Protein AF-A0A9D5A6Q1-F1 (afdb_monomer)

Nearest PDB structures (foldseek):
  2gca-assembly1_A  TM=8.807E-01  e=7.208E-14  Lacticaseibacillus casei
  1jbv-assembly1_A  TM=8.967E-01  e=3.444E-13  Lacticaseibacillus casei
  2gcb-assembly1_A  TM=8.717E-01  e=2.296E-13  Lacticaseibacillus casei
  1o5z-assembly1_A  TM=9.121E-01  e=9.220E-13  Thermotoga maritima
  1jbw-assembly1_A  TM=8.806E-01  e=1.744E-12  Lacticaseibacillus casei

Secondary structure (DSSP, 8-state):
---EEEEEEETTEEEEEEE---S------------PPP-----------SS------PPPTTTTTSTT--------------TTSHHHHHHHHHHT---PPTTPPPSSS-HHHHHHHHHHHTTHHHHGGGSEEEEEE-SBSHHHHHHHHHHHHHHTT--EEEE-S--SS-GGGGEEETTEEPPHHHHHHHHHHHHHHHHHT--SSS-PPPHHHHHHHHHHHHHHHTT-SEEEEE-SSSSTT-GGGG-S--SEEEE-B--S--HHHH-SSHHHHHHHHHTT---

pLDDT: mean 74.73, std 30.14, range [21.2, 98.88]

Organism: Pisum sativum (NCBI:txid3888)

Mean predicted aligned error: 13.93 Å

Structure (mmCIF, N/CA/C/O backbone):
data_AF-A0A9D5A6Q1-F1
#
_entry.id   AF-A0A9D5A6Q1-F1
#
loop_
_atom_site.group_PDB
_atom_site.id
_atom_site.type_symbol
_atom_site.label_atom_id
_atom_site.label_alt_id
_atom_site.label_comp_id
_atom_site.label_asym_id
_atom_site.label_entity_id
_atom_site.label_seq_id
_atom_site.pdbx_PDB_ins_code
_atom_site.Cartn_x
_atom_site.Cartn_y
_atom_site.Cartn_z
_atom_site.occupancy
_atom_site.B_iso_or_equiv
_atom_site.auth_seq_id
_atom_site.auth_comp_id
_atom_site.auth_asym_id
_atom_site.auth_atom_id
_atom_site.pdbx_PDB_model_num
ATOM 1 N N . MET A 1 1 ? -13.757 -11.405 25.746 1.00 27.66 1 MET A N 1
ATOM 2 C CA . MET A 1 1 ? -13.106 -10.287 25.033 1.00 27.66 1 MET A CA 1
ATOM 3 C C . MET A 1 1 ? -14.204 -9.538 24.286 1.00 27.66 1 MET A C 1
ATOM 5 O O . MET A 1 1 ? -14.866 -10.163 23.473 1.00 27.66 1 MET A O 1
ATOM 9 N N . ARG A 1 2 ? -14.524 -8.287 24.646 1.00 21.20 2 ARG A N 1
ATOM 10 C CA . ARG A 1 2 ? -15.516 -7.472 23.917 1.00 21.20 2 ARG A CA 1
ATOM 11 C C . ARG A 1 2 ? -14.755 -6.406 23.137 1.00 21.20 2 ARG A C 1
ATOM 13 O O . ARG A 1 2 ? -14.088 -5.583 23.752 1.00 21.20 2 ARG A O 1
ATOM 20 N N . MET A 1 3 ? -14.840 -6.460 21.812 1.00 26.06 3 MET A N 1
ATOM 21 C CA . MET A 1 3 ? -14.471 -5.350 20.937 1.00 26.06 3 MET A CA 1
ATOM 22 C C . MET A 1 3 ? -15.541 -4.268 21.108 1.00 26.06 3 MET A C 1
ATOM 24 O O . MET A 1 3 ? -16.728 -4.564 20.981 1.00 26.06 3 MET A O 1
ATOM 28 N N . ILE A 1 4 ? -15.142 -3.043 21.439 1.00 26.62 4 ILE A N 1
ATOM 29 C CA . ILE A 1 4 ? -16.027 -1.875 21.391 1.00 26.62 4 ILE A CA 1
ATOM 30 C C . ILE A 1 4 ? -15.498 -1.011 20.251 1.00 26.62 4 ILE A C 1
ATOM 32 O O . ILE A 1 4 ? -14.402 -0.458 20.357 1.00 26.62 4 ILE A O 1
ATOM 36 N N . ALA A 1 5 ? -16.248 -0.957 19.152 1.00 30.47 5 ALA A N 1
ATOM 37 C CA . ALA A 1 5 ? -16.027 0.008 18.087 1.00 30.47 5 ALA A CA 1
ATOM 38 C C . ALA A 1 5 ? -16.721 1.313 18.491 1.00 30.47 5 ALA A C 1
ATOM 40 O O . ALA A 1 5 ? -17.936 1.330 18.692 1.00 30.47 5 ALA A O 1
ATOM 41 N N . ASN A 1 6 ? -15.951 2.388 18.654 1.00 29.58 6 ASN A N 1
ATOM 42 C CA . ASN A 1 6 ? -16.513 3.725 18.815 1.00 29.58 6 ASN A CA 1
ATOM 43 C C . ASN A 1 6 ? -16.622 4.364 17.432 1.00 29.58 6 ASN A C 1
ATOM 45 O O . ASN A 1 6 ? -15.606 4.513 16.750 1.00 29.58 6 ASN A O 1
ATOM 49 N N . PHE A 1 7 ? -17.843 4.731 17.046 1.00 32.41 7 PHE A N 1
ATOM 50 C CA . PHE A 1 7 ? -18.140 5.422 15.797 1.00 32.41 7 PHE A CA 1
ATOM 51 C C . PHE A 1 7 ? -18.319 6.914 16.079 1.00 32.41 7 PHE A C 1
ATOM 53 O O . PHE A 1 7 ? -19.163 7.295 16.888 1.00 32.41 7 PHE A O 1
ATOM 60 N N . SER A 1 8 ? -17.538 7.755 15.403 1.00 29.30 8 SER A N 1
ATOM 61 C CA . SER A 1 8 ? -17.822 9.188 15.277 1.00 29.30 8 SER A CA 1
ATOM 62 C C . SER A 1 8 ? -18.089 9.473 13.806 1.00 29.30 8 SER A C 1
ATOM 64 O O . SER A 1 8 ? -17.217 9.230 12.971 1.00 29.30 8 SER A O 1
ATOM 66 N N . MET A 1 9 ? -19.297 9.939 13.485 1.00 26.25 9 MET A N 1
ATOM 67 C CA . MET A 1 9 ? -19.665 10.354 12.131 1.00 26.25 9 MET A CA 1
ATOM 68 C C . MET A 1 9 ? -19.266 11.814 11.915 1.00 26.25 9 MET A C 1
ATOM 70 O O . MET A 1 9 ? -19.746 12.701 12.618 1.00 26.25 9 MET A O 1
ATOM 74 N N . TYR A 1 10 ? -18.409 12.052 10.926 1.00 33.84 10 TYR A N 1
ATOM 75 C CA . TYR A 1 10 ? -18.225 13.355 10.286 1.00 33.84 10 TYR A CA 1
ATOM 76 C C . TYR A 1 10 ? -18.795 13.277 8.864 1.00 33.84 10 TYR A C 1
ATOM 78 O O . TYR A 1 10 ? -18.872 12.169 8.329 1.00 33.84 10 TYR A O 1
ATOM 86 N N . PRO A 1 11 ? -19.198 14.403 8.242 1.00 29.88 11 PRO A N 1
ATOM 87 C CA . PRO A 1 11 ? -20.067 14.386 7.065 1.00 29.88 11 PRO A CA 1
ATOM 88 C C . PRO A 1 11 ? -19.589 13.572 5.851 1.00 29.88 11 PRO A C 1
ATOM 90 O O . PRO A 1 11 ? -20.421 13.308 4.999 1.00 29.88 11 PRO A O 1
ATOM 93 N N . ASN A 1 12 ? -18.328 13.124 5.778 1.00 31.11 12 ASN A N 1
ATOM 94 C CA . ASN A 1 12 ? -17.825 12.259 4.700 1.00 31.11 12 ASN A CA 1
ATOM 95 C C . ASN A 1 12 ? -16.862 11.138 5.157 1.00 31.11 12 ASN A C 1
ATOM 97 O O . ASN A 1 12 ? -16.300 10.450 4.311 1.00 31.11 12 ASN A O 1
ATOM 101 N N . THR A 1 13 ? -16.669 10.925 6.467 1.00 33.66 13 THR A N 1
ATOM 102 C CA . THR A 1 13 ? -15.650 9.985 6.982 1.00 33.66 13 THR A CA 1
ATOM 103 C C . THR A 1 13 ? -16.166 9.250 8.215 1.00 33.66 13 THR A C 1
ATOM 105 O O . THR A 1 13 ? -16.538 9.873 9.215 1.00 33.66 13 THR A O 1
ATOM 108 N N . VAL A 1 14 ? -16.155 7.913 8.173 1.00 34.25 14 VAL A N 1
ATOM 109 C CA . VAL A 1 14 ? -16.408 7.078 9.357 1.00 34.25 14 VAL A CA 1
ATOM 110 C C . VAL A 1 14 ? -15.093 6.881 10.103 1.00 34.25 14 VAL A C 1
ATOM 112 O O . VAL A 1 14 ? -14.126 6.362 9.553 1.00 34.25 14 VAL A O 1
ATOM 115 N N . MET A 1 15 ? -15.057 7.286 11.369 1.00 36.16 15 MET A N 1
ATOM 116 C CA . MET A 1 15 ? -13.933 7.016 12.262 1.00 36.16 15 MET A CA 1
ATOM 117 C C . MET A 1 15 ? -14.203 5.726 13.031 1.00 36.16 15 MET A C 1
ATOM 119 O O . MET A 1 15 ? -15.150 5.678 13.817 1.00 36.16 15 MET A O 1
ATOM 123 N N . ILE A 1 16 ? -13.373 4.696 12.831 1.00 39.44 16 ILE A N 1
ATOM 124 C CA . ILE A 1 16 ? -13.446 3.445 13.601 1.00 39.44 16 ILE A CA 1
ATOM 125 C C . ILE A 1 16 ? -12.246 3.378 14.545 1.00 39.44 16 ILE A C 1
ATOM 127 O O . ILE A 1 16 ? -11.116 3.117 14.131 1.00 39.44 16 ILE A O 1
ATOM 131 N N . GLY A 1 17 ? -12.501 3.613 15.833 1.00 33.44 17 GLY A N 1
ATOM 132 C CA . GLY A 1 17 ? -11.527 3.386 16.898 1.00 33.44 17 GLY A CA 1
ATOM 133 C C . GLY A 1 17 ? -11.760 2.032 17.563 1.00 33.44 17 GLY A C 1
ATOM 134 O O . GLY A 1 17 ? -12.827 1.804 18.136 1.00 33.44 17 GLY A O 1
ATOM 135 N N . VAL A 1 18 ? -10.760 1.146 17.533 1.00 32.19 18 VAL A N 1
ATOM 136 C CA . VAL A 1 18 ? -10.772 -0.109 18.302 1.00 32.19 18 VAL A CA 1
ATOM 137 C C . VAL A 1 18 ? -9.963 0.099 19.581 1.00 32.19 18 VAL A C 1
ATOM 139 O O . VAL A 1 18 ? -8.735 0.167 19.543 1.00 32.19 18 VAL A O 1
ATOM 142 N N . SER A 1 19 ? -10.640 0.197 20.729 1.00 31.36 19 SER A N 1
ATOM 143 C CA . SER A 1 19 ? -9.975 0.283 22.038 1.00 31.36 19 SER A CA 1
ATOM 144 C C . SER A 1 19 ? -10.019 -1.057 22.778 1.00 31.36 19 SER A C 1
ATOM 146 O O . SER A 1 19 ? -11.020 -1.772 22.738 1.00 31.36 19 SER A O 1
ATOM 148 N N . HIS A 1 20 ? -8.927 -1.399 23.464 1.00 29.94 20 HIS A N 1
ATOM 149 C CA . HIS A 1 20 ? -8.911 -2.451 24.480 1.00 29.94 20 HIS A CA 1
ATOM 150 C C . HIS A 1 20 ? -8.966 -1.763 25.844 1.00 29.94 20 HIS A C 1
ATOM 152 O O . HIS A 1 20 ? -7.986 -1.143 26.251 1.00 29.94 20 HIS A O 1
ATOM 158 N N . SER A 1 21 ? -10.098 -1.843 26.546 1.00 33.56 21 SER A N 1
ATOM 159 C CA . SER A 1 21 ? -10.211 -1.332 27.915 1.00 33.56 21 SER A CA 1
ATOM 160 C C . SER A 1 21 ? -10.375 -2.475 28.918 1.00 33.56 21 SER A C 1
ATOM 162 O O . SER A 1 21 ? -11.253 -3.331 28.795 1.00 33.56 21 SER A O 1
ATOM 164 N N . ASN A 1 22 ? -9.512 -2.478 29.938 1.00 28.44 22 ASN A N 1
ATOM 165 C CA . ASN A 1 22 ? -9.778 -3.173 31.192 1.00 28.44 22 ASN A CA 1
ATOM 166 C C . ASN A 1 22 ? -10.831 -2.368 31.963 1.00 28.44 22 ASN A C 1
ATOM 168 O O . ASN A 1 22 ? -10.758 -1.143 32.046 1.00 28.44 22 ASN A O 1
ATOM 172 N N . ARG A 1 23 ? -11.835 -3.062 32.504 1.00 33.06 23 ARG A N 1
ATOM 173 C CA . ARG A 1 23 ? -12.921 -2.466 33.290 1.00 33.06 23 ARG A CA 1
ATOM 174 C C . ARG A 1 23 ? -12.375 -1.740 34.524 1.00 33.06 23 ARG A C 1
ATOM 176 O O . ARG A 1 23 ? -12.053 -2.402 35.502 1.00 33.06 23 ARG A O 1
ATOM 183 N N . SER A 1 24 ? -12.440 -0.414 34.526 1.00 29.94 24 SER A N 1
ATOM 184 C CA . SER A 1 24 ? -12.929 0.372 35.667 1.00 29.94 24 SER A CA 1
ATOM 185 C C . SER A 1 24 ? -13.073 1.850 35.283 1.00 29.94 24 SER A C 1
ATOM 187 O O . SER A 1 24 ? -12.134 2.491 34.835 1.00 29.94 24 SER A O 1
ATOM 189 N N . HIS A 1 25 ? -14.286 2.371 35.487 1.00 30.06 25 HIS A N 1
ATOM 190 C CA . HIS A 1 25 ? -14.675 3.788 35.461 1.00 30.06 25 HIS A CA 1
ATOM 191 C C . HIS A 1 25 ? -14.681 4.533 34.117 1.00 30.06 25 HIS A C 1
ATOM 193 O O . HIS A 1 25 ? -13.730 5.214 33.768 1.00 30.06 25 HIS A O 1
ATOM 199 N N . PHE A 1 26 ? -15.853 4.579 33.470 1.00 27.05 26 PHE A N 1
ATOM 200 C CA . PHE A 1 26 ? -16.351 5.836 32.897 1.00 27.05 26 PHE A CA 1
ATOM 201 C C . PHE A 1 26 ? -17.881 5.899 33.021 1.00 27.05 26 PHE A C 1
ATOM 203 O O . PHE A 1 26 ? -18.581 4.936 32.706 1.00 27.05 26 PHE A O 1
ATOM 210 N N . LYS A 1 27 ? -18.377 7.008 33.584 1.00 25.80 27 LYS A N 1
ATOM 211 C CA . LYS A 1 27 ? -19.801 7.306 33.783 1.00 25.80 27 LYS A CA 1
ATOM 212 C C . LYS A 1 27 ? -20.442 7.683 32.445 1.00 25.80 27 LYS A C 1
ATOM 214 O O . LYS A 1 27 ? -19.819 8.344 31.623 1.00 25.80 27 LYS A O 1
ATOM 219 N N . SER A 1 28 ? -21.693 7.270 32.274 1.00 24.22 28 SER A N 1
ATOM 220 C CA . SER A 1 28 ? -22.556 7.563 31.132 1.00 24.22 28 SER A CA 1
ATOM 221 C C . SER A 1 28 ? -22.778 9.066 30.944 1.00 24.22 28 SER A C 1
ATOM 223 O O . SER A 1 28 ? -23.390 9.706 31.799 1.00 24.22 28 SER A O 1
ATOM 225 N N . THR A 1 29 ? -22.373 9.607 29.801 1.00 25.33 29 THR A N 1
ATOM 226 C CA . THR A 1 29 ? -22.939 10.839 29.243 1.00 25.33 29 THR A CA 1
ATOM 227 C C . THR A 1 29 ? -23.799 10.455 28.040 1.00 25.33 29 THR A C 1
ATOM 229 O O . THR A 1 29 ? -23.311 9.895 27.062 1.00 25.33 29 THR A O 1
ATOM 232 N N . GLN A 1 30 ? -25.109 10.678 28.164 1.00 24.66 30 GLN A N 1
ATOM 233 C CA . GLN A 1 30 ? -26.087 10.502 27.090 1.00 24.66 30 GLN A CA 1
ATOM 234 C C . GLN A 1 30 ? -25.880 11.581 26.020 1.00 24.66 30 GLN A C 1
ATOM 236 O O . GLN A 1 30 ? -25.816 12.762 26.351 1.00 24.66 30 GLN A O 1
ATOM 241 N N . PHE A 1 31 ? -25.857 11.180 24.750 1.00 23.34 31 PHE A N 1
ATOM 242 C CA . PHE A 1 31 ? -26.144 12.056 23.611 1.00 23.34 31 PHE A CA 1
ATOM 243 C C . PHE A 1 31 ? -27.331 11.470 22.826 1.00 23.34 31 PHE A C 1
ATOM 245 O O . PHE A 1 31 ? -27.502 10.247 22.823 1.00 23.34 31 PHE A O 1
ATOM 252 N N . PRO A 1 32 ? -28.199 12.317 22.241 1.00 22.47 32 PRO A N 1
ATOM 253 C CA . PRO A 1 32 ? -29.508 11.903 21.751 1.00 22.47 32 PRO A CA 1
ATOM 254 C C . PRO A 1 32 ? -29.408 11.066 20.472 1.00 22.47 32 PRO A C 1
ATOM 256 O O . PRO A 1 32 ? -28.616 11.353 19.576 1.00 22.47 32 PRO A O 1
ATOM 259 N N . ALA A 1 33 ? -30.244 10.032 20.411 1.00 26.31 33 ALA A N 1
ATOM 260 C CA . ALA A 1 33 ? -30.420 9.152 19.268 1.00 26.31 33 ALA A CA 1
ATOM 261 C C . ALA A 1 33 ? -31.211 9.855 18.161 1.00 26.31 33 ALA A C 1
ATOM 263 O O . ALA A 1 33 ? -32.294 10.361 18.445 1.00 26.31 33 ALA A O 1
ATOM 264 N N . TYR A 1 34 ? -30.730 9.803 16.914 1.00 23.56 34 TYR A N 1
ATOM 265 C CA . TYR A 1 34 ? -31.579 10.020 15.744 1.00 23.56 34 TYR A CA 1
ATOM 266 C C . TYR A 1 34 ? -31.222 9.072 14.589 1.00 23.56 34 TYR A C 1
ATOM 268 O O . TYR A 1 34 ? -30.068 8.946 14.189 1.00 23.56 34 TYR A O 1
ATOM 276 N N . THR A 1 35 ? -32.300 8.456 14.100 1.00 24.19 35 THR A N 1
ATOM 277 C CA . THR A 1 35 ? -32.533 7.749 12.832 1.00 24.19 35 THR A CA 1
ATOM 278 C C . THR A 1 35 ? -31.926 6.351 12.655 1.00 24.19 35 THR A C 1
ATOM 280 O O . THR A 1 35 ? -30.791 6.148 12.237 1.00 24.19 35 THR A O 1
ATOM 283 N N . THR A 1 36 ? -32.785 5.377 12.951 1.00 24.92 36 THR A N 1
ATOM 284 C CA . THR A 1 36 ? -32.744 3.951 12.618 1.00 24.92 36 THR A CA 1
ATOM 285 C C . THR A 1 36 ? -32.731 3.715 11.104 1.00 24.92 36 THR A C 1
ATOM 287 O O . THR A 1 36 ? -33.577 4.261 10.400 1.00 24.92 36 THR A O 1
ATOM 290 N N . PHE A 1 37 ? -31.834 2.850 10.619 1.00 25.14 37 PHE A N 1
ATOM 291 C CA . PHE A 1 37 ? -32.055 2.105 9.376 1.00 25.14 37 PHE A CA 1
ATOM 292 C C . PHE A 1 37 ? -32.657 0.745 9.730 1.00 25.14 37 PHE A C 1
ATOM 294 O O . PHE A 1 37 ? -32.153 0.035 10.603 1.00 25.14 37 PHE A O 1
ATOM 301 N N . ASP A 1 38 ? -33.778 0.447 9.087 1.00 25.92 38 ASP A N 1
ATOM 302 C CA . ASP A 1 38 ? -34.659 -0.671 9.376 1.00 25.92 38 ASP A CA 1
ATOM 303 C C . ASP A 1 38 ? -34.008 -2.052 9.188 1.00 25.92 38 ASP A C 1
ATOM 305 O O . ASP A 1 38 ? -33.387 -2.355 8.174 1.00 25.92 38 ASP A O 1
ATOM 309 N N . ASN A 1 39 ? -34.220 -2.887 10.209 1.00 27.80 39 ASN A N 1
ATOM 310 C CA . ASN A 1 39 ? -34.409 -4.339 10.198 1.00 27.80 39 ASN A CA 1
ATOM 311 C C . ASN A 1 39 ? -33.773 -5.167 9.064 1.00 27.80 39 ASN A C 1
ATOM 313 O O . ASN A 1 39 ? -34.423 -5.489 8.072 1.00 27.80 39 ASN A O 1
ATOM 317 N N . VAL A 1 40 ? -32.596 -5.735 9.345 1.00 24.47 40 VAL A N 1
ATOM 318 C CA . VAL A 1 40 ? -32.255 -7.088 8.881 1.00 24.47 40 VAL A CA 1
ATOM 319 C C . VAL A 1 40 ? -31.857 -7.917 10.100 1.00 24.47 40 VAL A C 1
ATOM 321 O O . VAL A 1 40 ? -30.774 -7.766 10.661 1.00 24.47 40 VAL A O 1
ATOM 324 N N . ILE A 1 41 ? -32.768 -8.784 10.539 1.00 24.62 41 ILE A N 1
ATOM 325 C CA . ILE A 1 41 ? -32.474 -9.832 11.518 1.00 24.62 41 ILE A CA 1
ATOM 326 C C . ILE A 1 41 ? -31.724 -10.936 10.764 1.00 24.62 41 ILE A C 1
ATOM 328 O O . ILE A 1 41 ? -32.339 -11.705 10.029 1.00 24.62 41 ILE A O 1
ATOM 332 N N . LEU A 1 42 ? -30.402 -11.020 10.930 1.00 24.75 42 LEU A N 1
ATOM 333 C CA . LEU A 1 42 ? -29.642 -12.200 10.510 1.00 24.75 42 LEU A CA 1
ATOM 334 C C . LEU A 1 42 ? -29.754 -13.278 11.603 1.00 24.75 42 LEU A C 1
ATOM 336 O O . LEU A 1 42 ? -29.479 -12.985 12.771 1.00 24.75 42 LEU A O 1
ATOM 340 N N . PRO A 1 43 ? -30.166 -14.516 11.273 1.00 23.55 43 PRO A N 1
ATOM 341 C CA . PRO A 1 43 ? -30.270 -15.582 12.256 1.00 23.55 43 PRO A CA 1
ATOM 342 C C . PRO A 1 43 ? -28.874 -15.998 12.728 1.00 23.55 43 PRO A C 1
AT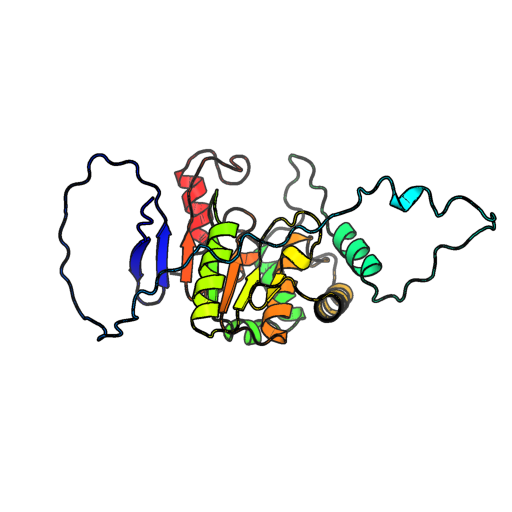OM 344 O O . PRO A 1 43 ? -28.005 -16.369 11.940 1.00 23.55 43 PRO A O 1
ATOM 347 N N . ALA A 1 44 ? -28.673 -15.955 14.043 1.00 26.61 44 ALA A N 1
ATOM 348 C CA . ALA A 1 44 ? -27.511 -16.529 14.694 1.00 26.61 44 ALA A CA 1
ATOM 349 C C . ALA A 1 44 ? -27.501 -18.048 14.467 1.00 26.61 44 ALA A C 1
ATOM 351 O O . ALA A 1 44 ? -28.363 -18.750 14.992 1.00 26.61 44 ALA A O 1
ATOM 352 N N . TYR A 1 45 ? -26.512 -18.558 13.731 1.00 26.31 45 TYR A N 1
ATOM 353 C CA . TYR A 1 45 ? -26.221 -19.987 13.698 1.00 26.31 45 TYR A CA 1
ATOM 354 C C . TYR A 1 45 ? -24.790 -20.283 14.144 1.00 26.31 45 TYR A C 1
ATOM 356 O O . TYR A 1 45 ? -23.790 -19.889 13.554 1.00 26.31 45 TYR A O 1
ATOM 364 N N . THR A 1 46 ? -24.757 -21.010 15.252 1.00 28.16 46 THR A N 1
ATOM 365 C CA . THR A 1 46 ? -23.658 -21.724 15.889 1.00 28.16 46 THR A CA 1
ATOM 366 C C . THR A 1 46 ? -23.094 -22.837 15.004 1.00 28.16 46 THR A C 1
ATOM 368 O O . THR A 1 46 ? -23.826 -23.777 14.706 1.00 28.16 46 THR A O 1
ATOM 371 N N . ASN A 1 47 ? -21.791 -22.799 14.684 1.00 25.77 47 ASN A N 1
ATOM 372 C CA . ASN A 1 47 ? -20.883 -23.964 14.736 1.00 25.77 47 ASN A CA 1
ATOM 373 C C . ASN A 1 47 ? -19.433 -23.593 14.350 1.00 25.77 47 ASN A C 1
ATOM 375 O O . ASN A 1 47 ? -19.100 -23.498 13.176 1.00 25.77 47 ASN A O 1
ATOM 379 N N . ILE A 1 48 ? -18.548 -23.438 15.343 1.00 30.00 48 ILE A N 1
ATOM 380 C CA . ILE A 1 48 ? -17.102 -23.167 15.152 1.00 30.00 48 ILE A CA 1
ATOM 381 C C . ILE A 1 48 ? -16.245 -24.457 15.225 1.00 30.00 48 ILE A C 1
ATOM 383 O O . ILE A 1 48 ? -15.026 -24.415 15.123 1.00 30.00 48 ILE A O 1
ATOM 387 N N . ASN A 1 49 ? -16.843 -25.649 15.316 1.00 26.38 49 ASN A N 1
ATOM 388 C CA . ASN A 1 49 ? -16.089 -26.865 15.664 1.00 26.38 49 ASN A CA 1
ATOM 389 C C . ASN A 1 49 ? -15.694 -27.813 14.513 1.00 26.38 49 ASN A C 1
ATOM 391 O O . ASN A 1 49 ? -15.233 -28.909 14.806 1.00 26.38 49 ASN A O 1
ATOM 395 N N . ASN A 1 50 ? -15.790 -27.431 13.231 1.00 27.22 50 ASN A N 1
ATOM 396 C CA . ASN A 1 50 ? -15.545 -28.377 12.118 1.00 27.22 50 ASN A CA 1
ATOM 397 C C . ASN A 1 50 ? -14.361 -28.082 11.175 1.00 27.22 50 ASN A C 1
ATOM 399 O O . ASN A 1 50 ? -14.285 -28.676 10.103 1.00 27.22 50 ASN A O 1
ATOM 403 N N . VAL A 1 51 ? -13.390 -27.243 11.559 1.00 31.19 51 VAL A N 1
ATOM 404 C CA . VAL A 1 51 ? -12.185 -26.993 10.721 1.00 31.19 51 VAL A CA 1
ATOM 405 C C . VAL A 1 51 ? -10.888 -27.575 11.319 1.00 31.19 51 VAL A C 1
ATOM 407 O O . VAL A 1 51 ? -9.829 -27.533 10.698 1.00 31.19 51 VAL A O 1
ATOM 410 N N . ILE A 1 52 ? -10.943 -28.227 12.484 1.00 29.69 52 ILE A N 1
ATOM 411 C CA . ILE A 1 52 ? -9.760 -28.848 13.106 1.00 29.69 52 ILE A CA 1
ATOM 412 C C . ILE A 1 52 ? -9.705 -30.330 12.723 1.00 29.69 52 ILE A C 1
ATOM 414 O O . ILE A 1 52 ? -10.183 -31.190 13.457 1.00 29.69 52 ILE A O 1
ATOM 418 N N . GLY A 1 53 ? -9.148 -30.647 11.551 1.00 30.67 53 GLY A N 1
ATOM 419 C CA . GLY A 1 53 ? -9.107 -32.046 11.121 1.00 30.67 53 GLY A CA 1
ATOM 420 C C . GLY A 1 53 ? -8.431 -32.370 9.794 1.00 30.67 53 GLY A C 1
ATOM 421 O O . GLY A 1 53 ? -8.915 -33.250 9.094 1.00 30.67 53 GLY A O 1
ATOM 422 N N . ARG A 1 54 ? -7.319 -31.721 9.422 1.00 27.03 54 ARG A N 1
ATOM 423 C CA . ARG A 1 54 ? -6.419 -32.267 8.385 1.00 27.03 54 ARG A CA 1
ATOM 424 C C . ARG A 1 54 ? -4.959 -32.143 8.814 1.00 27.03 54 ARG A C 1
ATOM 426 O O . ARG A 1 54 ? -4.361 -31.077 8.749 1.00 27.03 54 ARG A O 1
ATOM 433 N N . ARG A 1 55 ? -4.397 -33.266 9.270 1.00 24.89 55 ARG A N 1
ATOM 434 C CA . ARG A 1 55 ? -2.953 -33.471 9.452 1.00 24.89 55 ARG A CA 1
ATOM 435 C C . ARG A 1 55 ? -2.303 -33.510 8.065 1.00 24.89 55 ARG A C 1
ATOM 437 O O . ARG A 1 55 ? -2.459 -34.500 7.359 1.00 24.89 55 ARG A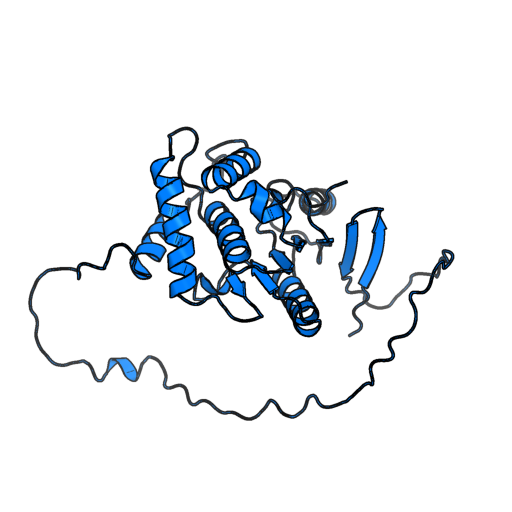 O 1
ATOM 444 N N . PHE A 1 56 ? -1.573 -32.464 7.694 1.00 29.64 56 PHE A N 1
ATOM 445 C CA . PHE A 1 56 ? -0.567 -32.550 6.637 1.00 29.64 56 PHE A CA 1
ATOM 446 C C . PHE A 1 56 ? 0.762 -32.960 7.272 1.00 29.64 56 PHE A C 1
ATOM 448 O O . PHE A 1 56 ? 1.276 -32.283 8.161 1.00 29.64 56 PHE A O 1
ATOM 455 N N . VAL A 1 57 ? 1.296 -34.102 6.843 1.00 27.91 57 VAL A N 1
ATOM 456 C CA . VAL A 1 57 ? 2.656 -34.533 7.175 1.00 27.91 57 VAL A CA 1
ATOM 457 C C . VAL A 1 57 ? 3.597 -33.780 6.235 1.00 27.91 57 VAL A C 1
ATOM 459 O O . VAL A 1 57 ? 3.710 -34.134 5.066 1.00 27.91 57 VAL A O 1
ATOM 462 N N . HIS A 1 58 ? 4.239 -32.720 6.723 1.00 31.91 58 HIS A N 1
ATOM 463 C CA . HIS A 1 58 ? 5.346 -32.082 6.013 1.00 31.91 58 HIS A CA 1
ATOM 464 C C . HIS A 1 58 ? 6.644 -32.824 6.342 1.00 31.91 58 HIS A C 1
ATOM 466 O O . HIS A 1 58 ? 7.046 -32.886 7.504 1.00 31.91 58 HIS A O 1
ATOM 472 N N . LYS A 1 59 ? 7.299 -33.378 5.315 1.00 28.88 59 LYS A N 1
ATOM 473 C CA . LYS A 1 59 ? 8.702 -33.801 5.404 1.00 28.88 59 LYS A CA 1
ATOM 474 C C . LYS A 1 59 ? 9.583 -32.567 5.601 1.00 28.88 59 LYS A C 1
ATOM 476 O O . LYS A 1 59 ? 9.355 -31.531 4.977 1.00 28.88 59 LYS A O 1
ATOM 481 N N . THR A 1 60 ? 10.564 -32.675 6.487 1.00 28.12 60 THR A N 1
ATOM 482 C CA . THR A 1 60 ? 11.526 -31.617 6.807 1.00 28.12 60 THR A CA 1
ATOM 483 C C . THR A 1 60 ? 12.542 -31.424 5.679 1.00 28.12 60 THR A C 1
ATOM 485 O O . THR A 1 60 ? 12.931 -32.364 4.986 1.00 28.12 60 THR A O 1
ATOM 488 N N . SER A 1 61 ? 13.005 -30.182 5.515 1.00 35.25 61 SER A N 1
ATOM 489 C CA . SER A 1 61 ? 13.901 -29.719 4.442 1.00 35.25 61 SER A CA 1
ATOM 490 C C . SER A 1 61 ? 15.251 -30.448 4.355 1.00 35.25 61 SER A C 1
ATOM 492 O O . SER A 1 61 ? 15.951 -30.320 3.356 1.00 35.25 61 SER A O 1
ATOM 494 N N . SER A 1 62 ? 15.623 -31.227 5.370 1.00 32.72 62 SER A N 1
ATOM 495 C CA . SER A 1 62 ? 16.831 -32.054 5.393 1.00 32.72 62 SER A CA 1
ATOM 496 C C . SER A 1 62 ? 16.693 -33.378 4.625 1.00 32.72 62 SER A C 1
ATOM 498 O O . SER A 1 62 ? 17.704 -33.912 4.182 1.00 32.72 62 SER A O 1
ATOM 500 N N . GLU A 1 63 ? 15.477 -33.893 4.403 1.00 33.19 63 GLU A N 1
ATOM 501 C CA . GLU A 1 63 ? 15.267 -35.173 3.698 1.00 33.19 63 GLU A CA 1
ATOM 502 C C . GLU A 1 63 ? 15.210 -35.023 2.168 1.00 33.19 63 GLU A C 1
ATOM 504 O O . GLU A 1 63 ? 15.542 -35.954 1.443 1.00 33.19 63 GLU A O 1
ATOM 509 N N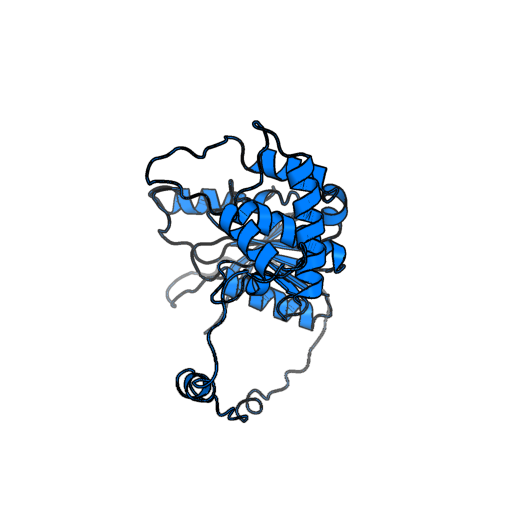 . VAL A 1 64 ? 14.867 -33.836 1.657 1.00 36.53 64 VAL A N 1
ATOM 510 C CA . VAL A 1 64 ? 14.804 -33.554 0.206 1.00 36.53 64 VAL A CA 1
ATOM 511 C C . VAL A 1 64 ? 16.199 -33.316 -0.399 1.00 36.53 64 VAL A C 1
ATOM 513 O O . VAL A 1 64 ? 16.395 -33.454 -1.606 1.00 36.53 64 VAL A O 1
ATOM 516 N N . LEU A 1 65 ? 17.200 -33.002 0.430 1.00 32.41 65 LEU A N 1
ATOM 517 C CA . LEU A 1 65 ? 18.559 -32.665 -0.016 1.00 32.41 65 LEU A CA 1
ATOM 518 C C . LEU A 1 65 ? 19.488 -33.878 -0.199 1.00 32.41 65 LEU A C 1
ATOM 520 O O . LEU A 1 65 ? 20.556 -33.727 -0.787 1.00 32.41 65 LEU A O 1
ATOM 524 N N . LEU A 1 66 ? 19.096 -35.076 0.247 1.00 29.06 66 LEU A N 1
ATOM 525 C CA . LEU A 1 66 ? 19.949 -36.273 0.179 1.00 29.06 66 LEU A CA 1
ATOM 526 C C . LEU A 1 66 ? 19.724 -37.148 -1.067 1.00 29.06 66 LEU A C 1
ATOM 528 O O . LEU A 1 66 ? 20.585 -37.962 -1.385 1.00 29.06 66 LEU A O 1
ATOM 532 N N . GLU A 1 67 ? 18.647 -36.948 -1.834 1.00 31.27 67 GLU A N 1
ATOM 533 C CA . GLU A 1 67 ? 18.371 -37.752 -3.043 1.00 31.27 67 GLU A CA 1
ATOM 534 C C . GLU A 1 67 ? 18.971 -37.184 -4.343 1.00 31.27 67 GLU A C 1
ATOM 536 O O . GLU A 1 67 ? 18.940 -37.848 -5.376 1.00 31.27 67 GLU A O 1
ATOM 541 N N . ARG A 1 68 ? 19.565 -35.982 -4.328 1.00 33.16 68 ARG A N 1
ATOM 542 C CA . ARG A 1 68 ? 20.155 -35.351 -5.534 1.00 33.16 68 ARG A CA 1
ATOM 543 C C . ARG A 1 68 ? 21.685 -35.360 -5.582 1.00 33.16 68 ARG A C 1
ATOM 545 O O . ARG A 1 68 ? 22.287 -34.682 -6.411 1.00 33.16 68 ARG A O 1
ATOM 552 N N . GLY A 1 69 ? 22.328 -36.138 -4.718 1.00 31.98 69 GLY A N 1
ATOM 553 C CA . GLY A 1 69 ? 23.782 -36.244 -4.639 1.00 31.98 69 GLY A CA 1
ATOM 554 C C . GLY A 1 69 ? 24.360 -37.392 -5.461 1.00 31.98 69 GLY A C 1
ATOM 555 O O . GLY A 1 69 ? 24.883 -38.327 -4.870 1.00 31.98 69 GLY A O 1
ATOM 556 N N . SER A 1 70 ? 24.266 -37.354 -6.794 1.00 29.28 70 SER A N 1
ATOM 557 C CA . SER A 1 70 ? 25.223 -38.012 -7.711 1.00 29.28 70 SER A CA 1
ATOM 558 C C . SER A 1 70 ? 24.816 -37.806 -9.172 1.00 29.28 70 SER A C 1
ATOM 560 O O . SER A 1 70 ? 23.998 -38.548 -9.703 1.00 29.28 70 SER A O 1
ATOM 562 N N . ASN A 1 71 ? 25.391 -36.796 -9.833 1.00 27.89 71 ASN A N 1
ATOM 563 C CA . ASN A 1 71 ? 26.185 -36.988 -11.053 1.00 27.89 71 ASN A CA 1
ATOM 564 C C . ASN A 1 71 ? 26.523 -35.659 -11.754 1.00 27.89 71 ASN A C 1
ATOM 566 O O . ASN A 1 71 ? 25.653 -34.945 -12.234 1.00 27.89 71 ASN A O 1
ATOM 570 N N . VAL A 1 72 ? 27.840 -35.459 -11.876 1.00 30.44 72 VAL A N 1
ATOM 571 C CA . VAL A 1 72 ? 28.579 -34.777 -12.950 1.00 30.44 72 VAL A CA 1
ATOM 572 C C . VAL A 1 72 ? 28.635 -33.240 -12.959 1.00 30.44 72 VAL A C 1
ATOM 574 O O . VAL A 1 72 ? 27.664 -32.514 -13.122 1.00 30.44 72 VAL A O 1
ATOM 577 N N . VAL A 1 73 ? 29.887 -32.791 -12.845 1.00 35.16 73 VAL A N 1
ATOM 578 C CA . VAL A 1 73 ? 30.432 -31.452 -13.070 1.00 35.16 73 VAL A CA 1
ATOM 579 C C . VAL A 1 73 ? 30.444 -31.131 -14.568 1.00 35.16 73 VAL A C 1
ATOM 581 O O . VAL A 1 73 ? 31.026 -31.890 -15.340 1.00 35.16 73 VAL A O 1
ATOM 584 N N . SER A 1 74 ? 29.939 -29.960 -14.964 1.00 30.50 74 SER A N 1
ATOM 585 C CA . SER A 1 74 ? 30.448 -29.235 -16.138 1.00 30.50 74 SER A CA 1
ATOM 586 C C . SER A 1 74 ? 30.151 -27.735 -16.060 1.00 30.50 74 SER A C 1
ATOM 588 O O . SER A 1 74 ? 29.058 -27.316 -15.692 1.00 30.50 74 SER A O 1
ATOM 590 N N . ASN A 1 75 ? 31.177 -26.963 -16.407 1.00 30.48 75 ASN A N 1
ATOM 591 C CA . ASN A 1 75 ? 31.321 -25.509 -16.401 1.00 30.48 75 ASN A CA 1
ATOM 592 C C . ASN A 1 75 ? 30.145 -24.679 -16.958 1.00 30.48 75 ASN A C 1
ATOM 594 O O . ASN A 1 75 ? 29.637 -24.963 -18.035 1.00 30.48 75 ASN A O 1
ATOM 598 N N . GLY A 1 76 ? 29.894 -23.542 -16.296 1.00 35.88 76 GLY A N 1
ATOM 599 C CA . GLY A 1 76 ? 29.776 -22.229 -16.945 1.00 35.88 76 GLY A CA 1
ATOM 600 C C . GLY A 1 76 ? 28.527 -21.923 -17.775 1.00 35.88 76 GLY A C 1
ATOM 601 O O . GLY A 1 76 ? 28.592 -21.983 -18.993 1.00 35.88 76 GLY A O 1
ATOM 602 N N . GLN A 1 77 ? 27.465 -21.462 -17.109 1.00 30.39 77 GLN A N 1
ATOM 603 C CA . GLN A 1 77 ? 26.607 -20.312 -17.462 1.00 30.39 77 GLN A CA 1
ATOM 604 C C . GLN A 1 77 ? 25.417 -20.306 -16.489 1.00 30.39 77 GLN A C 1
ATOM 606 O O . GLN A 1 77 ? 24.737 -21.319 -16.338 1.00 30.39 77 GLN A O 1
ATOM 611 N N . LEU A 1 78 ? 25.177 -19.183 -15.800 1.00 33.22 78 LEU A N 1
ATOM 612 C CA . LEU A 1 78 ? 23.887 -18.956 -15.138 1.00 33.22 78 LEU A CA 1
ATOM 613 C C . LEU A 1 78 ? 22.800 -19.048 -16.223 1.00 33.22 78 LEU A C 1
ATOM 615 O O . LEU A 1 78 ? 23.001 -18.477 -17.298 1.00 33.22 78 LEU A O 1
ATOM 619 N N . PRO A 1 79 ? 21.699 -19.786 -16.003 1.00 39.19 79 PRO A N 1
ATOM 620 C CA . PRO A 1 79 ? 20.663 -19.925 -17.015 1.00 39.19 79 PRO A CA 1
ATOM 621 C C . PRO A 1 79 ? 20.123 -18.540 -17.394 1.00 39.19 79 PRO A C 1
ATOM 623 O O . PRO A 1 79 ? 19.832 -17.725 -16.521 1.00 39.19 79 PRO A O 1
ATOM 626 N N . ASN A 1 80 ? 20.014 -18.270 -18.699 1.00 44.00 80 ASN A N 1
ATOM 627 C CA . ASN A 1 80 ? 19.342 -17.081 -19.220 1.00 44.00 80 ASN A CA 1
ATOM 628 C C . ASN A 1 80 ? 17.869 -17.141 -18.801 1.00 44.00 80 ASN A C 1
ATOM 630 O O . ASN A 1 80 ? 17.062 -17.809 -19.449 1.00 44.00 80 ASN A O 1
ATOM 634 N N . PHE A 1 81 ? 17.527 -16.478 -17.700 1.00 44.03 81 PHE A N 1
ATOM 635 C CA . PHE A 1 81 ? 16.142 -16.308 -17.294 1.00 44.03 81 PHE A CA 1
ATOM 636 C C . PHE A 1 81 ? 15.418 -15.453 -18.341 1.00 44.03 81 PHE A C 1
ATOM 638 O O . PHE A 1 81 ? 15.993 -14.471 -18.825 1.00 44.03 81 PHE A O 1
ATOM 645 N N . PRO A 1 82 ? 14.163 -15.775 -18.704 1.00 58.97 82 PRO A N 1
ATOM 646 C CA . PRO A 1 82 ? 13.348 -14.818 -19.431 1.00 58.97 82 PRO A CA 1
ATOM 647 C C . PRO A 1 82 ? 13.290 -13.529 -18.603 1.00 58.97 82 PRO A C 1
ATOM 649 O O . PRO A 1 82 ? 13.110 -13.569 -17.381 1.00 58.97 82 PRO A O 1
ATOM 652 N N . SER A 1 83 ? 13.468 -12.388 -19.270 1.00 63.19 83 SER A N 1
ATOM 653 C CA . SER A 1 83 ? 13.577 -11.060 -18.649 1.00 63.19 83 SER A CA 1
ATOM 654 C C . SER A 1 83 ? 12.364 -10.666 -17.798 1.00 63.19 83 SER A C 1
ATOM 656 O O . SER A 1 83 ? 12.435 -9.679 -17.080 1.00 63.19 83 SER A O 1
ATOM 658 N N . SER A 1 84 ? 11.273 -11.436 -17.870 1.00 78.06 84 SER A N 1
ATOM 659 C CA . SER A 1 84 ? 10.025 -11.252 -17.133 1.00 78.06 84 SER A CA 1
ATOM 660 C C . SER A 1 84 ? 9.778 -12.266 -16.000 1.00 78.06 84 SER A C 1
ATOM 662 O O . SER A 1 84 ? 8.669 -12.318 -15.473 1.00 78.06 84 SER A O 1
ATOM 664 N N . SER A 1 85 ? 10.760 -13.096 -15.639 1.00 93.19 85 SER A N 1
ATOM 665 C CA . SER A 1 85 ? 10.631 -14.109 -14.572 1.00 93.19 85 SER A CA 1
ATOM 666 C C . SER A 1 85 ? 10.415 -13.515 -13.172 1.00 93.19 85 SER A C 1
ATOM 668 O O . SER A 1 85 ? 10.717 -12.344 -12.914 1.00 93.19 85 SER A O 1
ATOM 670 N N . TYR A 1 86 ? 9.925 -14.347 -12.246 1.00 94.75 86 TYR A N 1
ATOM 671 C CA . TYR A 1 86 ? 9.755 -13.979 -10.841 1.00 94.75 86 TYR A CA 1
ATOM 672 C C . TYR A 1 86 ? 11.068 -13.642 -10.151 1.00 94.75 86 TYR A C 1
ATOM 674 O O . TYR A 1 86 ? 11.164 -12.625 -9.462 1.00 94.75 86 TYR A O 1
ATOM 682 N N . GLU A 1 87 ? 12.110 -14.424 -10.408 1.00 95.44 87 GLU A N 1
ATOM 683 C CA . GLU A 1 87 ? 13.451 -14.174 -9.896 1.00 95.44 87 GLU A CA 1
ATOM 684 C C . GLU A 1 87 ? 13.971 -12.804 -10.349 1.00 95.44 87 GLU A C 1
ATOM 686 O O . GLU A 1 87 ? 14.428 -12.018 -9.518 1.00 95.44 87 GLU A O 1
ATOM 691 N N . ALA A 1 88 ? 13.809 -12.463 -11.633 1.00 96.12 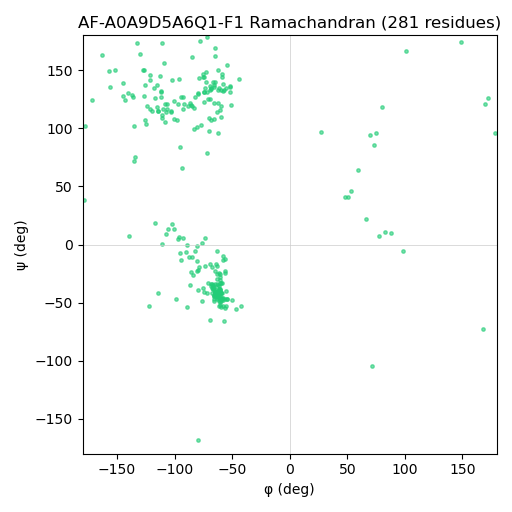88 ALA A N 1
ATOM 692 C CA . ALA A 1 88 ? 14.205 -11.157 -12.158 1.00 96.12 88 ALA A CA 1
ATOM 693 C C . ALA A 1 88 ? 13.427 -10.005 -11.495 1.00 96.12 88 ALA A C 1
ATOM 695 O O . ALA A 1 88 ? 14.016 -8.980 -11.139 1.00 96.12 88 ALA A O 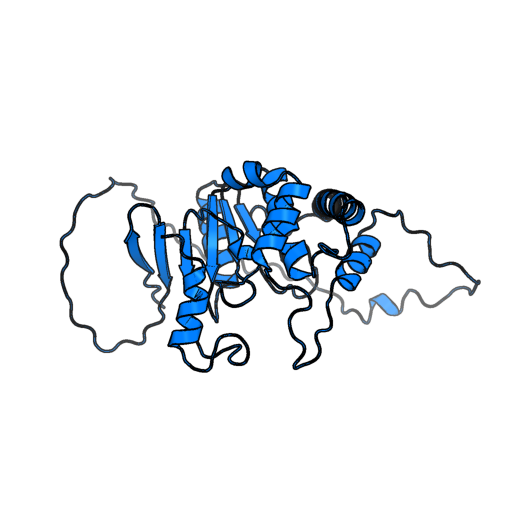1
ATOM 696 N N . ALA A 1 89 ? 12.121 -10.171 -11.262 1.00 97.25 89 ALA A N 1
ATOM 697 C CA . ALA A 1 89 ? 11.323 -9.178 -10.544 1.00 97.25 89 ALA A CA 1
ATOM 698 C C . ALA A 1 89 ? 11.817 -8.989 -9.096 1.00 97.25 89 ALA A C 1
ATOM 700 O O . ALA A 1 89 ? 11.922 -7.858 -8.610 1.00 97.25 89 ALA A O 1
ATOM 701 N N . MET A 1 90 ? 12.180 -10.075 -8.406 1.00 96.69 90 MET A N 1
ATOM 702 C CA . MET A 1 90 ? 12.717 -10.007 -7.042 1.00 96.69 90 MET A CA 1
ATOM 703 C C . MET A 1 90 ? 14.101 -9.351 -6.985 1.00 96.69 90 MET A C 1
ATOM 705 O O . MET A 1 90 ? 14.374 -8.585 -6.054 1.00 96.69 90 MET A O 1
ATOM 709 N N . GLU A 1 91 ? 14.964 -9.586 -7.975 1.00 96.06 91 GLU A N 1
ATOM 710 C CA . GLU A 1 91 ? 16.249 -8.887 -8.105 1.00 96.06 91 GLU A CA 1
ATOM 711 C C . GLU A 1 91 ? 16.043 -7.376 -8.275 1.00 96.06 91 GLU A C 1
ATOM 713 O O . GLU A 1 91 ? 16.648 -6.570 -7.557 1.00 96.06 91 GLU A O 1
ATOM 718 N N . LYS A 1 92 ? 15.119 -6.983 -9.159 1.00 96.50 92 LYS A N 1
ATOM 719 C CA . LYS A 1 92 ? 14.739 -5.582 -9.365 1.00 96.50 92 LYS A CA 1
ATOM 720 C C . LYS A 1 92 ? 14.182 -4.947 -8.084 1.00 96.50 92 LYS A C 1
ATOM 722 O O . LYS A 1 92 ? 14.660 -3.883 -7.690 1.00 96.50 92 LYS A O 1
ATOM 727 N N . LEU A 1 93 ? 13.268 -5.604 -7.363 1.00 96.25 93 LEU A N 1
ATOM 728 C CA . LEU A 1 93 ? 12.770 -5.113 -6.066 1.00 96.25 93 LEU A CA 1
ATOM 729 C C . LEU A 1 93 ? 13.884 -4.966 -5.026 1.00 96.25 93 LEU A C 1
ATOM 731 O O . LEU A 1 93 ? 13.927 -3.974 -4.297 1.00 96.25 93 LEU A O 1
ATOM 735 N N . SER A 1 94 ? 14.800 -5.931 -4.969 1.00 93.94 94 SER A N 1
ATOM 736 C CA . SER A 1 94 ? 15.931 -5.902 -4.039 1.00 93.94 94 SER A CA 1
ATOM 737 C C . SER A 1 94 ? 16.848 -4.706 -4.303 1.00 93.94 94 SER A C 1
ATOM 739 O O . SER A 1 94 ? 17.343 -4.092 -3.357 1.00 93.94 94 SER A O 1
ATOM 741 N N . SER A 1 95 ? 17.011 -4.312 -5.571 1.00 94.31 95 SER A N 1
ATOM 742 C CA . SER A 1 95 ? 17.777 -3.118 -5.954 1.00 94.31 95 SER A CA 1
ATOM 743 C C . SER A 1 95 ? 17.170 -1.806 -5.427 1.00 94.31 95 SER A C 1
ATOM 745 O O . SER A 1 95 ? 17.896 -0.842 -5.187 1.00 94.31 95 SER A O 1
ATOM 747 N N . LEU A 1 96 ? 15.855 -1.779 -5.164 1.00 93.12 96 LEU A N 1
ATOM 748 C CA . LEU A 1 96 ? 15.144 -0.617 -4.617 1.00 93.12 96 LEU A CA 1
ATOM 749 C C . LEU A 1 96 ? 15.262 -0.489 -3.091 1.00 93.12 96 LEU A C 1
ATOM 751 O O . LEU A 1 96 ? 14.764 0.486 -2.510 1.00 93.12 96 LEU A O 1
ATOM 755 N N . ILE A 1 97 ? 15.881 -1.461 -2.412 1.00 88.56 97 ILE A N 1
ATOM 756 C CA . ILE A 1 97 ? 16.121 -1.392 -0.970 1.00 88.56 97 ILE A CA 1
ATOM 757 C C . ILE A 1 97 ? 17.184 -0.325 -0.715 1.00 88.56 97 ILE A C 1
ATOM 759 O O . ILE A 1 97 ? 18.390 -0.559 -0.798 1.00 88.56 97 ILE A O 1
ATOM 763 N N . THR A 1 98 ? 16.732 0.876 -0.360 1.00 71.75 98 THR A N 1
ATOM 764 C CA . THR A 1 98 ? 17.635 1.941 0.066 1.00 71.75 98 THR A CA 1
ATOM 765 C C . THR A 1 98 ? 18.218 1.573 1.428 1.00 71.75 98 THR A C 1
ATOM 767 O O . THR A 1 98 ? 17.526 1.613 2.445 1.00 71.75 98 THR A O 1
ATOM 770 N N . ARG A 1 99 ? 19.510 1.236 1.473 1.00 56.28 99 ARG A N 1
ATOM 771 C CA . ARG A 1 99 ? 20.263 1.158 2.731 1.00 56.28 99 ARG A CA 1
ATOM 772 C C . ARG A 1 99 ? 20.491 2.576 3.257 1.00 56.28 99 ARG A C 1
ATOM 774 O O . ARG A 1 99 ? 21.568 3.128 3.073 1.00 56.28 99 ARG A O 1
ATOM 781 N N . GLN A 1 100 ? 19.485 3.182 3.885 1.00 53.28 100 GLN A N 1
ATOM 782 C CA . GLN A 1 100 ? 19.712 4.420 4.630 1.00 53.28 100 GLN A CA 1
ATOM 783 C C . GLN A 1 100 ? 20.613 4.120 5.828 1.00 53.28 100 GLN A C 1
ATOM 785 O O . GLN A 1 100 ? 20.282 3.280 6.670 1.00 53.28 100 GLN A O 1
ATOM 790 N N . ARG A 1 101 ? 21.761 4.797 5.911 1.00 43.88 101 ARG A N 1
ATOM 791 C CA . ARG A 1 101 ? 22.576 4.777 7.127 1.00 43.88 101 ARG A CA 1
ATOM 792 C C . ARG A 1 101 ? 21.912 5.662 8.180 1.00 43.88 101 ARG A C 1
ATOM 794 O O . ARG A 1 101 ? 21.321 6.695 7.864 1.00 43.88 101 ARG A O 1
ATOM 801 N N . ARG A 1 102 ? 22.010 5.250 9.447 1.00 40.50 102 ARG A N 1
ATOM 802 C CA . ARG A 1 102 ? 21.518 6.022 10.599 1.00 40.50 102 ARG A CA 1
ATOM 803 C C . ARG A 1 102 ? 22.061 7.460 10.521 1.00 40.50 102 ARG A C 1
ATOM 805 O O . ARG A 1 102 ? 23.274 7.642 10.519 1.00 40.50 102 ARG A O 1
ATOM 812 N N . GLY A 1 103 ? 21.169 8.451 10.448 1.00 48.41 103 GLY A N 1
ATOM 813 C CA . GLY A 1 103 ? 21.512 9.880 10.413 1.00 48.41 103 GLY A CA 1
ATOM 814 C C . GLY A 1 103 ? 21.538 10.546 9.029 1.00 48.41 103 GLY A C 1
ATOM 815 O O . GLY A 1 103 ? 21.684 11.765 8.961 1.00 48.41 103 GLY A O 1
ATOM 816 N N . GLU A 1 104 ? 21.365 9.808 7.928 1.00 48.34 104 GLU A N 1
ATOM 817 C CA . GLU A 1 104 ? 21.268 10.415 6.594 1.00 48.34 104 GLU A CA 1
ATOM 818 C C . GLU A 1 104 ? 19.862 10.980 6.339 1.00 48.34 104 GLU A C 1
ATOM 820 O O . GLU A 1 104 ? 18.847 10.308 6.541 1.00 48.34 104 GLU A O 1
ATOM 825 N N . LYS A 1 105 ? 19.794 12.235 5.871 1.00 47.59 105 LYS A N 1
ATOM 826 C CA . LYS A 1 105 ? 18.533 12.841 5.422 1.00 47.59 105 LYS A CA 1
ATOM 827 C C . LYS A 1 105 ? 17.928 12.000 4.288 1.00 47.59 105 LYS A C 1
ATOM 829 O O . LYS A 1 105 ? 18.679 11.442 3.486 1.00 47.59 105 LYS A O 1
ATOM 834 N N . PRO A 1 106 ? 16.586 11.912 4.183 1.00 56.66 106 PRO A N 1
ATOM 835 C CA . PRO A 1 106 ? 15.955 11.267 3.041 1.00 56.66 106 PRO A CA 1
ATOM 836 C C . PRO A 1 106 ? 16.514 11.865 1.743 1.00 56.66 106 PRO A C 1
ATOM 838 O O . PRO A 1 106 ? 16.583 13.091 1.634 1.00 56.66 106 PRO A O 1
ATOM 841 N N . PRO A 1 107 ? 16.931 11.021 0.782 1.00 56.50 107 PRO A N 1
ATOM 842 C CA . PRO A 1 107 ? 17.760 11.448 -0.345 1.00 56.50 107 PRO A CA 1
ATOM 843 C C . PRO A 1 107 ? 17.075 12.501 -1.221 1.00 56.50 107 PRO A C 1
ATOM 845 O O . PRO A 1 107 ? 17.750 13.294 -1.866 1.00 56.50 107 PRO A O 1
ATOM 848 N N . LEU A 1 108 ? 15.739 12.539 -1.213 1.00 64.69 108 LEU A N 1
ATOM 849 C CA . LEU A 1 108 ? 14.941 13.496 -1.968 1.00 64.69 108 LEU A CA 1
ATOM 850 C C . LEU A 1 108 ? 13.787 14.034 -1.105 1.00 64.69 108 LEU A C 1
ATOM 852 O O . LEU A 1 108 ? 13.031 13.222 -0.545 1.00 64.69 108 LEU A O 1
ATOM 856 N N . PRO A 1 109 ? 13.620 15.369 -1.010 1.00 70.06 109 PRO A N 1
ATOM 857 C CA . PRO A 1 109 ? 12.485 15.989 -0.332 1.00 70.06 109 PRO A CA 1
ATOM 858 C C . PRO A 1 109 ? 11.165 15.679 -1.060 1.00 70.06 109 PRO A C 1
ATOM 860 O O . PRO A 1 109 ? 11.157 15.162 -2.175 1.00 70.06 109 PRO A O 1
ATOM 863 N N . ASN A 1 110 ? 10.035 16.003 -0.423 1.00 85.56 110 ASN A N 1
ATOM 864 C CA . ASN A 1 110 ? 8.693 15.899 -1.009 1.00 85.56 110 ASN A CA 1
ATOM 865 C C . ASN A 1 110 ? 8.294 14.474 -1.457 1.00 85.56 110 ASN A C 1
ATOM 867 O O . ASN A 1 110 ? 8.073 14.194 -2.638 1.00 85.56 110 ASN A O 1
ATOM 871 N N . LYS A 1 111 ? 8.195 13.546 -0.497 1.00 89.94 111 LYS A N 1
ATOM 872 C CA . LYS A 1 111 ? 7.831 12.147 -0.774 1.00 89.94 111 LYS A CA 1
ATOM 873 C C . LYS A 1 111 ? 6.462 12.024 -1.458 1.00 89.94 111 LYS A C 1
ATOM 875 O O . LYS A 1 111 ? 6.354 11.323 -2.459 1.00 89.94 111 LYS A O 1
ATOM 880 N N . LEU A 1 112 ? 5.442 12.716 -0.948 1.00 92.94 112 LEU A N 1
ATOM 881 C CA . LEU A 1 112 ? 4.086 12.659 -1.505 1.00 92.94 112 LEU A CA 1
ATOM 882 C C . LEU A 1 112 ? 3.992 13.278 -2.903 1.00 92.94 112 LEU A C 1
ATOM 884 O O . LEU A 1 112 ? 3.302 12.736 -3.763 1.00 92.94 112 LEU A O 1
ATOM 888 N N . GLY A 1 113 ? 4.736 14.356 -3.170 1.00 94.31 113 GLY A N 1
ATOM 889 C CA . GLY A 1 113 ? 4.832 14.916 -4.517 1.00 94.31 113 GLY A CA 1
ATOM 890 C C . GLY A 1 113 ? 5.386 13.906 -5.519 1.00 94.31 113 GLY A C 1
ATOM 891 O O . GLY A 1 113 ? 4.824 13.754 -6.601 1.00 94.31 113 GLY A O 1
ATOM 892 N N . ARG A 1 114 ? 6.419 13.141 -5.136 1.00 94.50 114 ARG A N 1
ATOM 893 C CA . ARG A 1 114 ? 6.948 12.055 -5.978 1.00 94.50 114 ARG A CA 1
ATOM 894 C C . ARG A 1 114 ? 5.932 10.935 -6.184 1.00 94.50 114 ARG A C 1
ATOM 896 O O . ARG A 1 114 ? 5.755 10.507 -7.317 1.00 94.50 114 ARG A O 1
ATOM 903 N N . MET A 1 115 ? 5.211 10.523 -5.137 1.00 96.75 115 MET A N 1
ATOM 904 C CA . MET A 1 115 ? 4.114 9.552 -5.276 1.00 96.75 115 MET A CA 1
ATOM 905 C C . MET A 1 115 ? 3.088 10.002 -6.319 1.00 96.75 115 MET A C 1
ATOM 907 O O . MET A 1 115 ? 2.744 9.223 -7.201 1.00 96.75 115 MET A O 1
ATOM 911 N N . SER A 1 116 ? 2.661 11.268 -6.278 1.00 95.94 116 SER A N 1
ATOM 912 C CA . SER A 1 116 ? 1.733 11.816 -7.274 1.00 95.94 116 SER A CA 1
ATOM 913 C C . SER A 1 116 ? 2.304 11.761 -8.694 1.00 95.94 116 SER A C 1
ATOM 915 O O . SER A 1 116 ? 1.574 11.444 -9.629 1.00 95.94 116 SER A O 1
ATOM 917 N N . MET A 1 117 ? 3.601 12.034 -8.872 1.00 96.94 117 MET A N 1
ATOM 918 C CA . MET A 1 117 ? 4.254 11.942 -10.182 1.00 96.94 117 MET A CA 1
ATOM 919 C C . MET A 1 117 ? 4.298 10.504 -10.703 1.00 96.94 117 MET A C 1
ATOM 921 O O . MET A 1 117 ? 3.990 10.283 -11.871 1.00 96.94 117 MET A O 1
ATOM 925 N N . TYR A 1 118 ? 4.624 9.522 -9.858 1.00 97.94 118 TYR A N 1
ATOM 926 C CA . TYR A 1 118 ? 4.633 8.116 -10.270 1.00 97.94 118 TYR A CA 1
ATOM 927 C C . TYR A 1 118 ? 3.233 7.611 -10.637 1.00 97.94 118 TYR A C 1
ATOM 929 O O . TYR A 1 118 ? 3.070 6.952 -11.660 1.00 97.94 118 TYR A O 1
ATOM 937 N N . LEU A 1 119 ? 2.211 7.961 -9.848 1.00 97.69 119 LEU A N 1
ATOM 938 C CA . LEU A 1 119 ? 0.819 7.612 -10.154 1.00 97.69 119 LEU A CA 1
ATOM 939 C C . LEU A 1 119 ? 0.370 8.211 -11.492 1.00 97.69 119 LEU A C 1
ATOM 941 O O . LEU A 1 119 ? -0.266 7.523 -12.288 1.00 97.69 119 LEU A O 1
ATOM 945 N N . LYS A 1 120 ? 0.768 9.458 -11.773 1.00 97.25 120 LYS A N 1
ATOM 946 C CA . LYS A 1 120 ? 0.514 10.119 -13.057 1.00 97.25 120 LYS A CA 1
ATOM 947 C C . LYS A 1 120 ? 1.239 9.445 -14.221 1.00 97.25 120 LYS A C 1
ATOM 949 O O . LYS A 1 120 ? 0.654 9.280 -15.286 1.00 97.25 120 LYS A O 1
ATOM 954 N N . ILE A 1 121 ? 2.501 9.048 -14.033 1.00 97.94 121 ILE A N 1
ATOM 955 C CA . ILE A 1 121 ? 3.292 8.336 -15.051 1.00 97.94 121 ILE A CA 1
ATOM 956 C C . ILE A 1 121 ? 2.581 7.067 -15.519 1.00 97.94 121 ILE A C 1
ATOM 958 O O . ILE A 1 121 ? 2.606 6.800 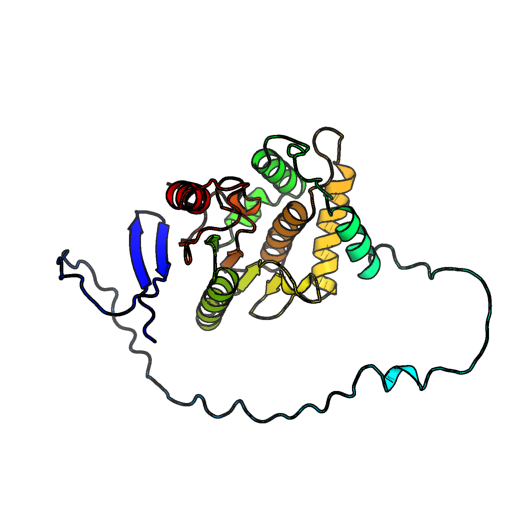-16.720 1.00 97.94 121 ILE A O 1
ATOM 962 N N . LEU A 1 122 ? 1.961 6.352 -14.579 1.00 97.94 122 LEU A N 1
ATOM 963 C CA . LEU A 1 122 ? 1.261 5.087 -14.791 1.00 97.94 122 LEU A CA 1
ATOM 964 C C . LEU A 1 122 ? -0.225 5.246 -15.141 1.00 97.94 122 LEU A C 1
ATOM 966 O O . LEU A 1 122 ? -0.918 4.245 -15.294 1.00 97.94 122 LEU A O 1
ATOM 970 N N . GLY A 1 123 ? -0.735 6.480 -15.216 1.00 97.00 123 GLY A N 1
ATOM 971 C CA . GLY A 1 123 ? -2.147 6.742 -15.507 1.00 97.00 123 GLY A CA 1
ATOM 972 C C . GLY A 1 123 ? -3.124 6.265 -14.425 1.00 97.00 123 GLY A C 1
ATOM 973 O O . GLY A 1 123 ? -4.294 6.066 -14.719 1.00 97.00 123 GLY A O 1
ATOM 974 N N . LEU A 1 124 ? -2.678 6.087 -13.176 1.00 96.75 124 LEU A N 1
ATOM 975 C CA . LEU A 1 124 ? -3.498 5.505 -12.101 1.00 96.75 124 LEU A CA 1
ATOM 976 C C . LEU A 1 124 ? -4.398 6.515 -11.375 1.00 96.75 124 LEU A C 1
ATOM 978 O O . LEU A 1 124 ? -5.244 6.110 -10.582 1.00 96.75 124 LEU A O 1
ATOM 982 N N . GLU A 1 125 ? -4.224 7.819 -11.609 1.00 92.25 125 GLU A N 1
ATOM 983 C CA . GLU A 1 125 ? -4.926 8.867 -10.850 1.00 92.25 125 GLU A CA 1
ATOM 984 C C . GLU A 1 125 ? -6.455 8.754 -10.951 1.00 92.25 125 GLU A C 1
ATOM 986 O O . GLU A 1 125 ? -7.145 8.910 -9.946 1.00 92.25 125 GLU A O 1
ATOM 991 N N . GLU A 1 126 ? -6.990 8.458 -12.138 1.00 89.88 126 GLU A N 1
ATOM 992 C CA . GLU A 1 126 ? -8.437 8.320 -12.344 1.00 89.88 126 GLU A CA 1
ATOM 993 C C . GLU A 1 126 ? -8.967 6.959 -11.882 1.00 89.88 126 GLU A C 1
ATOM 995 O O . GLU A 1 126 ? -10.036 6.887 -11.272 1.00 89.88 126 GLU A O 1
ATOM 1000 N N . ASP A 1 127 ? -8.218 5.881 -12.124 1.00 90.88 127 ASP A N 1
ATOM 1001 C CA . ASP A 1 127 ? -8.638 4.529 -11.752 1.00 90.88 127 ASP A CA 1
ATOM 1002 C C . ASP A 1 127 ? -8.710 4.349 -10.232 1.00 90.88 127 ASP A C 1
ATOM 1004 O O . ASP A 1 127 ? -9.624 3.696 -9.725 1.00 90.88 127 ASP A O 1
ATOM 1008 N N . MET A 1 128 ? -7.806 4.992 -9.486 1.00 93.38 128 MET A N 1
ATOM 1009 C CA . MET A 1 128 ? -7.838 4.986 -8.023 1.00 93.38 128 MET A CA 1
ATOM 1010 C C . MET A 1 128 ? -9.126 5.587 -7.449 1.00 93.38 128 MET A C 1
ATOM 1012 O O . MET A 1 128 ? -9.557 5.154 -6.383 1.00 93.38 128 MET A O 1
ATOM 1016 N N . ASN A 1 129 ? -9.782 6.520 -8.149 1.00 87.94 129 ASN A N 1
ATOM 1017 C CA . ASN A 1 129 ? -11.035 7.128 -7.683 1.00 87.94 129 ASN A CA 1
ATOM 1018 C C . ASN A 1 129 ? -12.216 6.142 -7.694 1.00 87.94 129 ASN A C 1
ATOM 1020 O O . ASN A 1 129 ? -13.247 6.394 -7.067 1.00 87.94 129 ASN A O 1
ATOM 1024 N N . ARG A 1 130 ? -12.090 5.015 -8.409 1.00 88.69 130 ARG A N 1
ATOM 1025 C CA . ARG A 1 130 ? -13.108 3.955 -8.427 1.00 88.69 130 ARG A CA 1
ATOM 1026 C C . ARG A 1 130 ? -13.016 3.037 -7.208 1.00 88.69 130 ARG A C 1
ATOM 1028 O O . ARG A 1 130 ? -14.021 2.432 -6.845 1.00 88.69 130 ARG A O 1
ATOM 1035 N N . LEU A 1 131 ? -11.851 2.962 -6.563 1.00 94.00 131 LEU A N 1
ATOM 1036 C CA . LEU A 1 131 ? -11.634 2.112 -5.395 1.00 94.00 131 LEU A CA 1
ATOM 1037 C C . LEU A 1 131 ? -12.304 2.713 -4.153 1.00 94.00 131 LEU A C 1
ATOM 1039 O O . LEU A 1 131 ? -12.078 3.873 -3.805 1.00 94.00 131 LEU A O 1
ATOM 1043 N N . LYS A 1 132 ? -13.072 1.908 -3.410 1.00 97.31 132 LYS A N 1
ATOM 1044 C CA . LYS A 1 132 ? -13.516 2.279 -2.059 1.00 97.31 132 LYS A CA 1
ATOM 1045 C C . LYS A 1 132 ? -12.414 1.957 -1.062 1.00 97.31 132 LYS A C 1
ATOM 1047 O O . LYS A 1 132 ? -12.222 0.808 -0.672 1.00 97.31 132 LYS A O 1
ATOM 1052 N N . ILE A 1 133 ? -11.646 2.975 -0.682 1.00 98.25 133 ILE A N 1
ATOM 1053 C CA . ILE A 1 133 ? -10.426 2.778 0.102 1.00 98.25 133 ILE A CA 1
ATOM 1054 C C . ILE A 1 133 ? -10.698 2.890 1.607 1.00 98.25 133 ILE A C 1
ATOM 1056 O O . ILE A 1 133 ? -11.214 3.903 2.081 1.00 98.25 133 ILE A O 1
ATOM 1060 N N . ILE A 1 134 ? -10.280 1.874 2.365 1.00 98.56 134 ILE A N 1
ATOM 1061 C CA . ILE A 1 134 ? -10.154 1.914 3.826 1.00 98.56 134 ILE A CA 1
ATOM 1062 C C . ILE A 1 134 ? -8.674 2.064 4.172 1.00 98.56 134 ILE A C 1
ATOM 1064 O O . ILE A 1 134 ? -7.876 1.169 3.903 1.00 98.56 134 ILE A O 1
ATOM 1068 N N . HIS A 1 135 ? -8.296 3.185 4.783 1.00 98.56 135 HIS A N 1
ATOM 1069 C CA . HIS A 1 135 ? -6.898 3.512 5.068 1.00 98.56 135 HIS A CA 1
ATOM 1070 C C . HIS A 1 135 ? -6.594 3.353 6.559 1.00 98.56 135 HIS A C 1
ATOM 1072 O O . HIS A 1 135 ? -7.237 3.984 7.396 1.00 98.56 135 HIS A O 1
ATOM 1078 N N . VAL A 1 136 ? -5.642 2.486 6.915 1.00 98.62 136 VAL A N 1
ATOM 1079 C CA . VAL A 1 136 ? -5.435 2.054 8.308 1.00 98.62 136 VAL A CA 1
ATOM 1080 C C . VAL A 1 136 ? -4.034 2.407 8.809 1.00 98.62 136 VAL A C 1
ATOM 1082 O O . VAL A 1 136 ? -3.042 1.829 8.365 1.00 98.62 136 VAL A O 1
ATOM 1085 N N . ALA A 1 137 ? -3.948 3.299 9.799 1.00 98.25 137 ALA A N 1
ATOM 1086 C CA . ALA A 1 137 ? -2.722 3.601 10.545 1.00 98.25 137 ALA A CA 1
ATOM 1087 C C . ALA A 1 137 ? -2.791 3.106 11.996 1.00 98.25 137 ALA A C 1
ATOM 1089 O O . ALA A 1 137 ? -3.812 2.629 12.481 1.00 98.25 137 ALA A O 1
ATOM 1090 N N . GLY A 1 138 ? -1.671 3.213 12.713 1.00 95.94 138 GLY A N 1
ATOM 1091 C CA . GLY A 1 138 ? -1.557 2.771 14.105 1.00 95.94 138 GLY A CA 1
ATOM 1092 C C . GLY A 1 138 ? -0.155 2.294 14.467 1.00 95.94 138 GLY A C 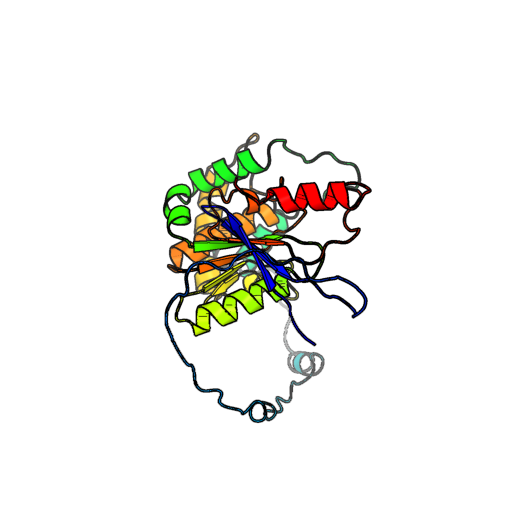1
ATOM 1093 O O . GLY A 1 138 ? 0.743 2.257 13.622 1.00 95.94 138 GLY A O 1
ATOM 1094 N N . THR A 1 139 ? 0.075 1.978 15.737 1.00 91.31 139 THR A N 1
ATOM 1095 C CA . THR A 1 139 ? 1.335 1.382 16.210 1.00 91.31 139 THR A CA 1
ATOM 1096 C C . THR A 1 139 ? 1.252 -0.140 16.134 1.00 91.31 139 THR A C 1
ATOM 1098 O O . THR A 1 139 ? 2.064 -0.763 15.457 1.00 91.31 139 THR A O 1
ATOM 1101 N N . LYS A 1 140 ? 0.221 -0.753 16.732 1.00 93.06 140 LYS A N 1
ATOM 1102 C CA . LYS A 1 140 ? 0.014 -2.213 16.692 1.00 93.06 140 LYS A CA 1
ATOM 1103 C C . LYS A 1 140 ? -1.384 -2.585 16.214 1.00 93.06 140 LYS A C 1
ATOM 1105 O O . LYS A 1 140 ? -2.348 -1.852 16.444 1.00 93.06 140 LYS A O 1
ATOM 1110 N N . GLY A 1 141 ? -1.485 -3.747 15.572 1.00 95.56 141 GLY A N 1
ATOM 1111 C CA . GLY A 1 141 ? -2.755 -4.322 15.124 1.00 95.56 141 GLY A CA 1
ATOM 1112 C C . GLY A 1 141 ? -3.276 -3.797 13.786 1.00 95.56 141 GLY A C 1
ATOM 1113 O O . GLY A 1 141 ? -4.415 -4.103 13.455 1.00 95.56 141 GLY A O 1
ATOM 1114 N N . LYS A 1 142 ? -2.471 -3.036 13.026 1.00 97.00 142 LYS A N 1
ATOM 1115 C CA . LYS A 1 142 ? -2.817 -2.539 11.683 1.00 97.00 142 LYS A CA 1
ATOM 1116 C C . LYS A 1 142 ? -3.165 -3.692 10.735 1.00 97.00 142 LYS A C 1
ATOM 1118 O O . LYS A 1 142 ? -4.338 -3.859 10.426 1.00 97.00 142 LYS A O 1
ATOM 1123 N N . GLY A 1 143 ? -2.194 -4.552 10.409 1.00 95.81 143 GLY A N 1
ATOM 1124 C CA . GLY A 1 143 ? -2.413 -5.732 9.566 1.00 95.81 143 GLY A CA 1
ATOM 1125 C C . GLY A 1 143 ? -3.593 -6.608 10.006 1.00 95.81 143 GLY A C 1
ATOM 1126 O O . GLY A 1 143 ? -4.461 -6.908 9.197 1.00 95.81 143 GLY A O 1
ATOM 1127 N N . SER A 1 144 ? -3.710 -6.949 11.296 1.00 97.19 144 SER A N 1
ATOM 1128 C CA . SER A 1 144 ? -4.859 -7.732 11.792 1.00 97.19 144 SER A CA 1
ATOM 1129 C C . SER A 1 144 ? -6.200 -7.024 11.581 1.00 97.19 144 SER A C 1
ATOM 1131 O O . SER A 1 144 ? -7.177 -7.669 11.216 1.00 97.19 144 SER A O 1
ATOM 1133 N N . THR A 1 145 ? -6.252 -5.704 11.781 1.00 98.12 145 THR A N 1
ATOM 1134 C CA . THR A 1 145 ? -7.456 -4.908 11.506 1.00 98.12 145 THR A CA 1
ATOM 1135 C C . THR A 1 145 ? -7.773 -4.919 10.016 1.00 98.12 145 THR A C 1
ATOM 1137 O O . THR A 1 145 ? -8.926 -5.140 9.663 1.00 98.12 145 THR A O 1
ATOM 1140 N N . CYS A 1 146 ? -6.766 -4.769 9.147 1.00 98.50 146 CYS A N 1
ATOM 1141 C CA . CYS A 1 146 ? -6.963 -4.834 7.701 1.00 98.50 146 CYS A CA 1
ATOM 1142 C C . CYS A 1 146 ? -7.577 -6.171 7.268 1.00 98.50 146 CYS A C 1
ATOM 1144 O O . CYS A 1 146 ? -8.556 -6.178 6.529 1.00 98.50 146 CYS A O 1
ATOM 1146 N N . ILE A 1 147 ? -7.055 -7.288 7.784 1.00 98.12 147 ILE A N 1
ATOM 1147 C CA . ILE A 1 147 ? -7.564 -8.633 7.478 1.00 98.12 147 ILE A CA 1
ATOM 1148 C C . ILE A 1 147 ? -8.980 -8.850 8.030 1.00 98.12 147 ILE A C 1
ATOM 1150 O O . ILE A 1 147 ? -9.809 -9.453 7.357 1.00 98.12 147 ILE A O 1
ATOM 1154 N N . PHE A 1 148 ? -9.303 -8.345 9.224 1.00 98.12 148 PHE A N 1
ATOM 1155 C CA . PHE A 1 148 ? -10.673 -8.441 9.740 1.00 98.12 148 PHE A CA 1
ATOM 1156 C C . PHE A 1 148 ? -11.665 -7.597 8.936 1.00 98.12 148 PHE A C 1
ATOM 1158 O O . PHE A 1 148 ? -12.762 -8.071 8.652 1.00 98.12 148 PHE A O 1
ATOM 1165 N N . CYS A 1 149 ? -11.289 -6.376 8.547 1.00 98.19 149 CYS A N 1
ATOM 1166 C CA . CYS A 1 149 ? -12.112 -5.536 7.678 1.00 98.19 149 CYS A CA 1
ATOM 1167 C C . CYS A 1 149 ? -12.343 -6.199 6.316 1.00 98.19 149 CYS A C 1
ATOM 1169 O O . CYS A 1 149 ? -13.479 -6.247 5.855 1.00 98.19 149 CYS A O 1
ATOM 1171 N N . GLU A 1 150 ? -11.287 -6.746 5.710 1.00 98.50 150 GLU A N 1
ATOM 1172 C CA . GLU A 1 150 ? -11.368 -7.507 4.461 1.00 98.50 150 GLU A CA 1
ATOM 1173 C C . GLU A 1 150 ? -12.354 -8.664 4.573 1.00 98.50 150 GLU A C 1
ATOM 1175 O O . GLU A 1 150 ? -13.271 -8.754 3.763 1.00 98.50 150 GLU A O 1
ATOM 1180 N N . ALA A 1 151 ? -12.204 -9.511 5.592 1.00 98.31 151 ALA A N 1
ATOM 1181 C CA . ALA A 1 151 ? -13.019 -10.709 5.727 1.00 98.31 151 ALA A CA 1
ATOM 1182 C C . ALA A 1 151 ? -14.510 -10.373 5.870 1.00 98.31 151 ALA A C 1
ATOM 1184 O O . ALA A 1 151 ? -15.349 -11.057 5.291 1.00 98.31 151 ALA A O 1
ATOM 1185 N N . ILE A 1 152 ? -14.835 -9.303 6.604 1.00 98.50 152 ILE A N 1
ATOM 1186 C CA . ILE A 1 152 ? -16.213 -8.816 6.745 1.00 98.50 152 ILE A CA 1
ATOM 1187 C C . ILE A 1 152 ? -16.749 -8.313 5.402 1.00 98.50 152 ILE A C 1
ATOM 1189 O O . ILE A 1 152 ? -17.848 -8.689 5.010 1.00 98.50 152 ILE A O 1
ATOM 1193 N N . LEU A 1 153 ? -15.988 -7.480 4.686 1.00 98.38 153 LEU A N 1
ATOM 1194 C CA . LEU A 1 153 ? -16.428 -6.924 3.402 1.00 98.38 153 LEU A CA 1
ATOM 1195 C C . LEU A 1 153 ? -16.607 -8.006 2.337 1.00 98.38 153 LEU A C 1
ATOM 1197 O O . LEU A 1 153 ? -17.598 -7.988 1.609 1.00 98.38 153 LEU A O 1
ATOM 1201 N N . ARG A 1 154 ? -15.698 -8.980 2.283 1.00 98.31 154 ARG A N 1
ATOM 1202 C CA . ARG A 1 154 ? -15.824 -10.119 1.377 1.00 98.31 154 ARG A CA 1
ATOM 1203 C C . ARG A 1 154 ? -17.046 -10.973 1.702 1.00 98.31 154 ARG A C 1
ATOM 1205 O O . ARG A 1 154 ? -17.753 -11.379 0.789 1.00 98.31 154 ARG A O 1
ATOM 1212 N N . GLU A 1 155 ? -17.340 -11.200 2.983 1.00 98.25 155 GLU A N 1
ATOM 1213 C CA . GLU A 1 155 ? -18.569 -11.894 3.397 1.00 98.25 155 GLU A CA 1
ATOM 1214 C C . GLU A 1 155 ? -19.834 -11.108 3.007 1.00 98.25 155 GLU A C 1
ATOM 1216 O O . GLU A 1 155 ? -20.869 -11.693 2.700 1.00 98.25 155 GLU A O 1
ATOM 1221 N N . CYS A 1 156 ? -19.750 -9.776 2.941 1.00 97.81 156 CYS A N 1
ATOM 1222 C CA . CYS A 1 156 ? -20.811 -8.922 2.404 1.00 97.81 156 CYS A CA 1
ATOM 1223 C C . CYS A 1 156 ? -20.904 -8.923 0.864 1.00 97.81 156 CYS A C 1
ATOM 1225 O O . CYS A 1 156 ? -21.756 -8.222 0.320 1.00 97.81 156 CYS A O 1
ATOM 1227 N N . GLY A 1 157 ? -20.068 -9.693 0.161 1.00 97.69 157 GLY A N 1
ATOM 1228 C CA . GLY A 1 157 ? -20.115 -9.854 -1.293 1.00 97.69 157 GLY A CA 1
ATOM 1229 C C . GLY A 1 157 ? -19.305 -8.832 -2.094 1.00 97.69 157 GLY A C 1
ATOM 1230 O O . GLY A 1 157 ? -19.445 -8.799 -3.313 1.00 97.69 157 GLY A O 1
ATOM 1231 N N . PHE A 1 158 ? -18.471 -8.011 -1.447 1.00 98.25 158 PHE A N 1
ATOM 1232 C CA . PHE A 1 158 ? -17.540 -7.125 -2.152 1.00 98.25 158 PHE A CA 1
ATOM 1233 C C . PHE A 1 158 ? -16.315 -7.899 -2.636 1.00 98.25 158 PHE A C 1
ATOM 1235 O O . PHE A 1 158 ? -15.791 -8.742 -1.905 1.00 98.25 158 PHE A O 1
ATOM 1242 N N . ARG A 1 159 ? -15.799 -7.546 -3.815 1.00 98.44 159 ARG A N 1
ATOM 1243 C CA . ARG A 1 159 ? -14.458 -7.954 -4.233 1.00 98.44 159 ARG A CA 1
ATOM 1244 C C . ARG A 1 159 ? -13.430 -7.130 -3.473 1.00 98.44 159 ARG A C 1
ATOM 1246 O O . ARG A 1 159 ? -13.460 -5.896 -3.528 1.00 98.44 159 ARG A O 1
ATOM 1253 N N . THR A 1 160 ? -12.531 -7.786 -2.751 1.00 98.75 160 THR A N 1
ATOM 1254 C CA . THR A 1 160 ? -11.634 -7.117 -1.801 1.00 98.75 160 THR A CA 1
ATOM 1255 C C . THR A 1 160 ? -10.177 -7.172 -2.236 1.00 98.75 160 THR A C 1
ATOM 1257 O O . THR A 1 160 ? -9.698 -8.153 -2.800 1.00 98.75 160 THR A O 1
ATOM 1260 N N . GLY A 1 161 ? -9.451 -6.098 -1.930 1.00 98.75 161 GLY A N 1
ATOM 1261 C CA . GLY A 1 161 ? -8.004 -6.000 -2.074 1.00 98.75 161 GLY A CA 1
ATOM 1262 C C . GLY A 1 161 ? -7.376 -5.582 -0.751 1.00 98.75 161 GLY A C 1
ATOM 1263 O O . GLY A 1 161 ? -7.894 -4.690 -0.0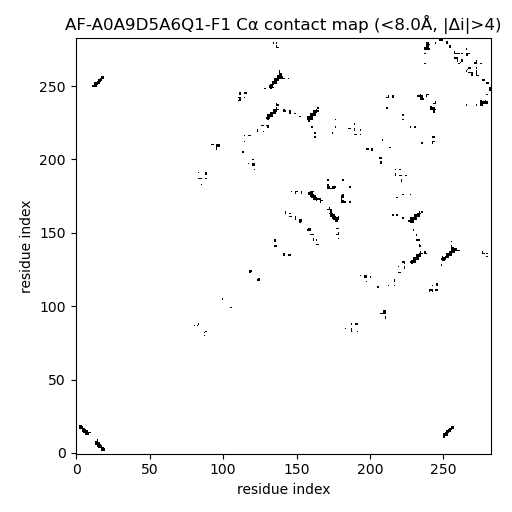81 1.00 98.75 161 GLY A O 1
ATOM 1264 N N . VAL A 1 162 ? -6.266 -6.199 -0.352 1.00 98.88 162 VAL A N 1
ATOM 1265 C CA . VAL A 1 162 ? -5.528 -5.820 0.863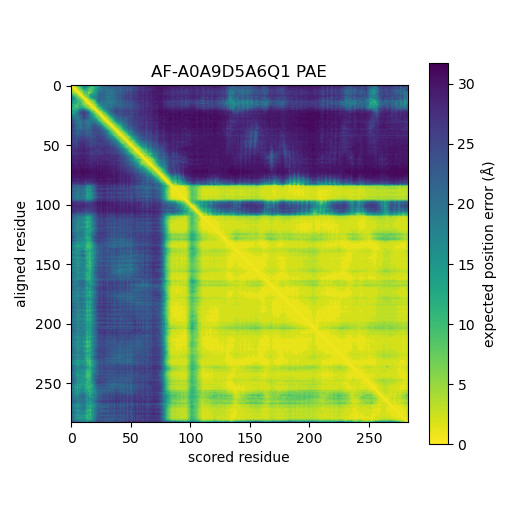 1.00 98.88 162 VAL A CA 1
ATOM 1266 C C . VAL A 1 162 ? -4.072 -5.570 0.543 1.00 98.88 162 VAL A C 1
ATOM 1268 O O . VAL A 1 162 ? -3.409 -6.440 -0.022 1.00 98.88 162 VAL A O 1
ATOM 1271 N N . PHE A 1 163 ? -3.580 -4.400 0.957 1.00 98.81 163 PHE A N 1
ATOM 1272 C CA . PHE A 1 163 ? -2.159 -4.078 0.967 1.00 98.81 163 PHE A CA 1
ATOM 1273 C C . PHE A 1 163 ? -1.633 -3.996 2.400 1.00 98.81 163 PHE A C 1
ATOM 1275 O O . PHE A 1 163 ? -2.063 -3.125 3.159 1.00 98.81 163 PHE A O 1
ATOM 1282 N N . THR A 1 164 ? -0.707 -4.884 2.767 1.00 98.25 164 THR A N 1
ATOM 1283 C CA . THR A 1 164 ? -0.127 -4.976 4.122 1.00 98.25 164 THR A CA 1
ATOM 1284 C C . THR A 1 164 ? 1.400 -5.026 4.124 1.00 98.25 164 THR A C 1
ATOM 1286 O O . THR A 1 164 ? 2.066 -5.244 3.106 1.00 98.25 164 THR A O 1
ATOM 1289 N N . SER A 1 165 ? 1.998 -4.777 5.293 1.00 94.62 165 SER A N 1
ATOM 1290 C CA . SER A 1 165 ? 3.451 -4.825 5.472 1.00 94.62 165 SER A CA 1
ATOM 1291 C C . SER A 1 165 ? 3.891 -5.182 6.900 1.00 94.62 165 SER A C 1
ATOM 1293 O O . SER A 1 165 ? 3.223 -4.786 7.853 1.00 94.62 165 SER A O 1
ATOM 1295 N N . PRO A 1 166 ? 5.062 -5.829 7.084 1.00 95.06 166 PRO A N 1
ATOM 1296 C CA . PRO A 1 166 ? 5.906 -6.471 6.069 1.00 95.06 166 PRO A CA 1
ATOM 1297 C C . PRO A 1 166 ? 5.361 -7.845 5.620 1.00 95.06 166 PRO A C 1
ATOM 1299 O O . PRO A 1 166 ? 4.385 -8.328 6.180 1.00 95.06 166 PRO A O 1
ATOM 1302 N N . HIS A 1 167 ? 6.004 -8.471 4.627 1.00 94.56 167 HIS A N 1
ATOM 1303 C CA . HIS A 1 167 ? 5.847 -9.910 4.355 1.00 94.56 167 HIS A CA 1
ATOM 1304 C C . HIS A 1 167 ? 6.788 -10.736 5.240 1.00 94.56 167 HIS A C 1
ATOM 1306 O O . HIS A 1 167 ? 7.781 -10.197 5.742 1.00 94.56 167 HIS A O 1
ATOM 1312 N N . LEU A 1 168 ? 6.509 -12.033 5.386 1.00 92.38 168 LEU A N 1
ATOM 1313 C CA . LEU A 1 168 ? 7.364 -12.975 6.108 1.00 92.38 168 LEU A CA 1
ATOM 1314 C C . LEU A 1 168 ? 8.255 -13.801 5.177 1.00 92.38 168 LEU A C 1
ATOM 1316 O O . LEU A 1 168 ? 9.445 -13.931 5.464 1.00 92.38 168 LEU A O 1
ATOM 1320 N N . ILE A 1 169 ? 7.701 -14.356 4.097 1.00 93.88 169 ILE A N 1
ATOM 1321 C CA . ILE A 1 169 ? 8.424 -15.254 3.185 1.00 93.88 169 ILE A CA 1
ATOM 1322 C C . ILE A 1 169 ? 8.394 -14.702 1.761 1.00 93.88 169 ILE A C 1
ATOM 1324 O O . ILE A 1 169 ? 9.445 -14.537 1.146 1.00 93.88 169 ILE A O 1
ATOM 1328 N N . ASP A 1 170 ? 7.206 -14.394 1.251 1.00 96.38 170 ASP A N 1
ATOM 1329 C CA . ASP A 1 170 ? 6.978 -14.014 -0.142 1.00 96.38 170 ASP A CA 1
ATOM 1330 C C . ASP A 1 170 ? 6.423 -12.580 -0.237 1.00 96.38 170 ASP A C 1
ATOM 1332 O O . ASP A 1 170 ? 5.506 -12.199 0.490 1.00 96.38 170 ASP A O 1
ATOM 1336 N N . VAL A 1 171 ? 6.945 -11.752 -1.155 1.00 97.81 171 VAL A N 1
ATOM 1337 C CA . VAL A 1 171 ? 6.454 -10.377 -1.340 1.00 97.81 171 VAL A CA 1
ATOM 1338 C C . VAL A 1 171 ? 4.985 -10.301 -1.733 1.00 97.81 171 VAL A C 1
ATOM 1340 O O . VAL A 1 171 ? 4.330 -9.309 -1.402 1.00 97.81 171 VAL A O 1
ATOM 1343 N N . ARG A 1 172 ? 4.457 -11.352 -2.360 1.00 98.19 172 ARG A N 1
ATOM 1344 C CA . ARG A 1 172 ? 3.048 -11.461 -2.738 1.00 98.19 172 ARG A CA 1
ATOM 1345 C C . ARG A 1 172 ? 2.112 -11.511 -1.533 1.00 98.19 172 ARG A C 1
ATOM 1347 O O . ARG A 1 172 ? 0.984 -11.059 -1.666 1.00 98.19 172 ARG A O 1
ATOM 1354 N N . GLU A 1 173 ? 2.586 -11.902 -0.344 1.00 98.12 173 GLU A N 1
ATOM 1355 C CA . GLU A 1 173 ? 1.811 -11.835 0.914 1.00 98.12 173 GLU A CA 1
ATOM 1356 C C . GLU A 1 173 ? 1.300 -10.418 1.223 1.00 98.12 173 GLU A C 1
ATOM 1358 O O . GLU A 1 173 ? 0.331 -10.235 1.960 1.00 98.12 173 GLU A O 1
ATOM 1363 N N . ARG A 1 174 ? 1.961 -9.393 0.666 1.00 98.56 174 ARG A N 1
ATOM 1364 C CA . ARG A 1 174 ? 1.559 -7.992 0.821 1.00 98.56 174 ARG A CA 1
ATOM 1365 C C . ARG A 1 174 ? 0.325 -7.632 0.011 1.00 98.56 174 ARG A C 1
ATOM 1367 O O . ARG A 1 174 ? -0.242 -6.586 0.289 1.00 98.56 174 ARG A O 1
ATOM 1374 N N . PHE A 1 175 ? -0.045 -8.421 -0.995 1.00 98.75 175 PHE A N 1
ATOM 1375 C CA . PHE A 1 175 ? -1.127 -8.124 -1.927 1.00 98.75 175 PHE A CA 1
ATOM 1376 C C . PHE A 1 175 ? -2.101 -9.293 -1.936 1.00 98.75 175 PHE A C 1
ATOM 1378 O O . PHE A 1 175 ? -1.806 -10.352 -2.489 1.00 98.75 175 PHE A O 1
ATOM 1385 N N . ARG A 1 176 ? -3.274 -9.103 -1.337 1.00 98.75 176 ARG A N 1
ATOM 1386 C CA . ARG A 1 176 ? -4.305 -10.144 -1.296 1.00 98.75 176 ARG A CA 1
ATOM 1387 C C . ARG A 1 176 ? -5.530 -9.708 -2.071 1.00 98.75 176 ARG A C 1
ATOM 1389 O O . ARG A 1 176 ? -5.951 -8.566 -1.917 1.00 98.75 176 ARG A O 1
ATOM 1396 N N . ILE A 1 177 ? -6.093 -10.621 -2.852 1.00 98.75 177 ILE A N 1
ATOM 1397 C CA . ILE A 1 177 ? -7.372 -10.473 -3.546 1.00 98.75 177 ILE A CA 1
ATOM 1398 C C . ILE A 1 177 ? -8.313 -11.534 -2.996 1.00 98.75 177 ILE A C 1
ATOM 1400 O O . ILE A 1 177 ? -7.959 -12.712 -2.947 1.00 98.75 177 ILE A O 1
ATOM 1404 N N . ASP A 1 178 ? -9.482 -11.109 -2.528 1.00 98.50 178 ASP A N 1
ATOM 1405 C CA . ASP A 1 178 ? -10.512 -11.980 -1.961 1.00 98.50 178 ASP A CA 1
ATOM 1406 C C . ASP A 1 178 ? -9.983 -12.947 -0.882 1.00 98.50 178 ASP A C 1
ATOM 1408 O O . ASP A 1 178 ? -10.321 -14.132 -0.816 1.00 98.50 178 ASP A O 1
ATOM 1412 N N . GLY A 1 179 ? -9.104 -12.430 -0.021 1.00 97.62 179 GLY A N 1
ATOM 1413 C CA . GLY A 1 179 ? -8.514 -13.176 1.084 1.00 97.62 179 GLY A CA 1
ATOM 1414 C C . GLY A 1 179 ? -7.388 -14.138 0.692 1.00 97.62 179 GLY A C 1
ATOM 1415 O O . GLY A 1 179 ? -6.920 -14.863 1.571 1.00 97.62 179 GLY A O 1
ATOM 1416 N N . ILE A 1 180 ? -6.909 -14.137 -0.555 1.00 98.25 180 ILE A N 1
ATOM 1417 C CA . ILE A 1 180 ? -5.824 -15.003 -1.051 1.00 98.25 180 ILE A CA 1
ATOM 1418 C C . ILE A 1 180 ? -4.678 -14.136 -1.581 1.00 98.25 180 ILE A C 1
ATOM 1420 O O . ILE A 1 180 ? -4.924 -13.096 -2.185 1.00 98.25 180 ILE A O 1
ATOM 1424 N N . ASP A 1 181 ? -3.427 -14.542 -1.354 1.00 98.50 181 ASP A N 1
ATOM 1425 C CA . ASP A 1 181 ? -2.265 -13.849 -1.926 1.00 98.50 181 ASP A CA 1
ATOM 1426 C C . ASP A 1 181 ? -2.346 -13.835 -3.460 1.00 98.50 181 ASP A C 1
ATOM 1428 O O . ASP A 1 181 ? -2.799 -14.798 -4.085 1.00 98.50 181 ASP A O 1
ATOM 1432 N N . ILE A 1 182 ? -1.901 -12.744 -4.081 1.00 98.50 182 ILE A N 1
ATOM 1433 C CA . ILE A 1 182 ? -1.910 -12.617 -5.538 1.00 98.50 182 ILE A CA 1
ATOM 1434 C C . ILE A 1 182 ? -1.107 -13.750 -6.205 1.00 98.50 182 ILE A C 1
ATOM 1436 O O . ILE A 1 182 ? -0.014 -14.131 -5.770 1.00 98.50 182 ILE A O 1
ATOM 1440 N N . SER A 1 183 ? -1.641 -14.295 -7.300 1.00 98.25 183 SER A N 1
ATOM 1441 C CA . SER A 1 183 ? -0.916 -15.267 -8.122 1.00 98.25 183 SER A CA 1
ATOM 1442 C C . SER A 1 183 ? 0.342 -14.644 -8.724 1.00 98.25 183 SER A C 1
ATOM 1444 O O . SER A 1 183 ? 0.352 -13.455 -9.041 1.00 98.25 183 SER A O 1
ATOM 1446 N N . GLU A 1 184 ? 1.364 -15.460 -8.958 1.00 97.94 184 GLU A N 1
ATOM 1447 C CA . GLU A 1 184 ? 2.614 -15.022 -9.583 1.00 97.94 184 GLU A CA 1
ATOM 1448 C C . GLU A 1 184 ? 2.387 -14.325 -10.932 1.00 97.94 184 GLU A C 1
ATOM 1450 O O . GLU A 1 184 ? 2.872 -13.215 -11.115 1.00 97.94 184 GLU A O 1
ATOM 1455 N N . ASP A 1 185 ? 1.562 -14.899 -11.812 1.00 97.81 185 ASP A N 1
ATOM 1456 C CA . ASP A 1 185 ? 1.291 -14.338 -13.143 1.00 97.81 185 ASP A CA 1
ATOM 1457 C C . ASP A 1 185 ? 0.730 -12.910 -13.073 1.00 97.81 185 ASP A C 1
ATOM 1459 O O . ASP A 1 185 ? 1.297 -11.982 -13.648 1.00 97.81 185 ASP A O 1
ATOM 1463 N N . LYS A 1 186 ? -0.342 -12.708 -12.294 1.00 98.25 186 LYS A N 1
ATOM 1464 C CA . LYS A 1 186 ? -0.957 -11.384 -12.081 1.00 98.25 186 LYS A CA 1
ATOM 1465 C C . LYS A 1 186 ? -0.001 -10.389 -11.428 1.00 98.25 186 LYS A C 1
ATOM 1467 O O . LYS A 1 186 ? -0.005 -9.205 -11.766 1.00 98.25 186 LYS A O 1
ATOM 1472 N N . PHE A 1 187 ? 0.810 -10.863 -10.479 1.00 98.69 187 PHE A N 1
ATOM 1473 C CA . PHE A 1 187 ? 1.837 -10.036 -9.860 1.00 98.69 187 PHE A CA 1
ATOM 1474 C C . PHE A 1 187 ? 2.852 -9.573 -10.904 1.00 98.69 187 PHE A C 1
ATOM 1476 O O . PHE A 1 187 ? 3.137 -8.382 -10.967 1.00 98.69 187 PHE A O 1
ATOM 1483 N N . LEU A 1 188 ? 3.362 -10.487 -11.732 1.00 98.56 188 LEU A N 1
ATOM 1484 C CA . LEU A 1 188 ? 4.358 -10.194 -12.759 1.00 98.56 188 LEU A CA 1
ATOM 1485 C C . LEU A 1 188 ? 3.826 -9.273 -13.849 1.00 98.56 188 LEU A C 1
ATOM 1487 O O . LEU A 1 188 ? 4.531 -8.348 -14.244 1.00 98.56 188 LEU A O 1
ATOM 1491 N N . GLU A 1 189 ? 2.589 -9.480 -14.291 1.00 98.31 189 GLU A N 1
ATOM 1492 C CA . GLU A 1 189 ? 1.926 -8.605 -15.256 1.00 98.31 189 GLU A CA 1
ATOM 1493 C C . GLU A 1 189 ? 1.897 -7.154 -14.754 1.00 98.31 189 GLU A C 1
ATOM 1495 O O . GLU A 1 189 ? 2.421 -6.251 -15.409 1.00 98.31 189 GLU A O 1
ATOM 1500 N N . CYS A 1 190 ? 1.372 -6.934 -13.545 1.00 98.62 190 CYS A N 1
ATOM 1501 C CA . CYS A 1 190 ? 1.315 -5.600 -12.949 1.00 98.62 190 CYS A CA 1
ATOM 1502 C C . CYS A 1 190 ? 2.713 -5.047 -12.636 1.00 98.62 190 CYS A C 1
ATOM 1504 O O . CYS A 1 190 ? 2.965 -3.854 -12.811 1.00 98.62 190 CYS A O 1
ATOM 1506 N N . PHE A 1 191 ? 3.623 -5.905 -12.167 1.00 98.69 191 PHE A N 1
ATOM 1507 C CA . PHE A 1 191 ? 4.982 -5.529 -11.802 1.00 98.69 191 PHE A CA 1
ATOM 1508 C C . PHE A 1 191 ? 5.746 -4.986 -13.004 1.00 98.69 191 PHE A C 1
ATOM 1510 O O . PHE A 1 191 ? 6.287 -3.886 -12.916 1.00 98.69 191 PHE A O 1
ATOM 1517 N N . TRP A 1 192 ? 5.790 -5.730 -14.112 1.00 98.44 192 TRP A N 1
ATOM 1518 C CA . TRP A 1 192 ? 6.562 -5.334 -15.288 1.00 98.44 192 TRP A CA 1
ATOM 1519 C C . TRP A 1 192 ? 5.942 -4.143 -16.008 1.00 98.44 192 TRP A C 1
ATOM 1521 O O . TRP A 1 192 ? 6.684 -3.291 -16.493 1.00 98.44 192 TRP A O 1
ATOM 1531 N N . ASP A 1 193 ? 4.612 -4.028 -16.008 1.00 98.12 193 ASP A N 1
ATOM 1532 C CA . ASP A 1 193 ? 3.940 -2.835 -16.521 1.00 98.12 193 ASP A CA 1
ATOM 1533 C C . ASP A 1 193 ? 4.349 -1.579 -15.731 1.00 98.12 193 ASP A C 1
ATOM 1535 O O . ASP A 1 193 ? 4.815 -0.593 -16.305 1.00 98.12 193 ASP A O 1
ATOM 1539 N N . CYS A 1 194 ? 4.285 -1.635 -14.394 1.00 98.44 194 CYS A N 1
ATOM 1540 C CA . CYS A 1 194 ? 4.751 -0.534 -13.552 1.00 98.44 194 CYS A CA 1
ATOM 1541 C C . CYS A 1 194 ? 6.252 -0.272 -13.704 1.00 98.44 194 CYS A C 1
ATOM 1543 O O . CYS A 1 194 ? 6.668 0.880 -13.821 1.00 98.44 194 CYS A O 1
ATOM 1545 N N . TRP A 1 195 ? 7.069 -1.327 -13.661 1.00 98.56 195 TRP A N 1
ATOM 1546 C CA . TRP A 1 195 ? 8.523 -1.225 -13.682 1.00 98.56 195 TRP A CA 1
ATOM 1547 C C . TRP A 1 195 ? 9.006 -0.538 -14.955 1.00 98.56 195 TRP A C 1
ATOM 1549 O O . TRP A 1 195 ? 9.713 0.461 -14.866 1.00 98.56 195 TRP A O 1
ATOM 1559 N N . ASN A 1 196 ? 8.587 -1.032 -16.121 1.00 98.06 196 ASN A N 1
ATOM 1560 C CA . ASN A 1 196 ? 9.086 -0.552 -17.407 1.00 98.06 196 ASN A CA 1
ATOM 1561 C C . ASN A 1 196 ? 8.725 0.921 -17.637 1.00 98.06 196 ASN A C 1
ATOM 1563 O O . ASN A 1 196 ? 9.589 1.712 -18.005 1.00 98.06 196 ASN A O 1
ATOM 1567 N N . GLN A 1 197 ? 7.480 1.315 -17.347 1.00 98.38 197 GLN A N 1
ATOM 1568 C CA . GLN A 1 197 ? 7.036 2.703 -17.511 1.00 98.38 197 GLN A CA 1
ATOM 1569 C C . GLN A 1 197 ? 7.743 3.676 -16.555 1.00 98.38 197 GLN A C 1
ATOM 1571 O O . GLN A 1 197 ? 8.001 4.829 -16.913 1.00 98.38 197 GLN A O 1
ATOM 1576 N N . LEU A 1 198 ? 8.030 3.240 -15.323 1.00 98.19 198 LEU A N 1
ATOM 1577 C CA . LEU A 1 198 ? 8.754 4.056 -14.349 1.00 98.19 198 LEU A CA 1
ATOM 1578 C C . LEU A 1 198 ? 10.245 4.143 -14.682 1.00 98.19 198 LEU A C 1
ATOM 1580 O O . LEU A 1 198 ? 10.810 5.227 -14.572 1.00 98.19 198 LEU A O 1
ATOM 1584 N N . GLU A 1 199 ? 10.865 3.040 -15.108 1.00 97.44 199 GLU A N 1
ATOM 1585 C CA . GLU A 1 199 ? 12.282 2.985 -15.490 1.00 97.44 199 GLU A CA 1
ATOM 1586 C C . GLU A 1 199 ? 12.545 3.848 -16.731 1.00 97.44 199 GLU A C 1
ATOM 1588 O O . GLU A 1 199 ? 13.502 4.619 -16.741 1.00 97.44 199 GLU A O 1
ATOM 1593 N N . GLU A 1 200 ? 11.654 3.812 -17.726 1.00 97.75 200 GLU A N 1
ATOM 1594 C CA . GLU A 1 200 ? 11.740 4.647 -18.933 1.00 97.75 200 GLU A CA 1
ATOM 1595 C C . GLU A 1 200 ? 11.701 6.151 -18.616 1.00 97.75 200 GLU A C 1
ATOM 1597 O O . GLU A 1 200 ? 12.403 6.945 -19.242 1.00 97.75 200 GLU A O 1
ATOM 1602 N N . LYS A 1 201 ? 10.889 6.558 -17.631 1.00 96.94 201 LYS A N 1
ATOM 1603 C CA . LYS A 1 201 ? 10.706 7.969 -17.251 1.00 96.94 201 LYS A CA 1
ATOM 1604 C C . LYS A 1 201 ? 11.570 8.399 -16.064 1.00 96.94 201 LYS A C 1
ATOM 1606 O O . LYS A 1 201 ? 11.420 9.529 -15.590 1.00 96.94 201 LYS A O 1
ATOM 1611 N N . ALA A 1 202 ? 12.446 7.526 -15.570 1.00 95.06 202 ALA A N 1
ATOM 1612 C CA . ALA A 1 202 ? 13.305 7.826 -14.437 1.00 95.06 202 ALA A CA 1
ATOM 1613 C C . ALA A 1 202 ? 14.352 8.886 -14.811 1.00 95.06 202 ALA A C 1
ATOM 1615 O O . ALA A 1 202 ? 15.013 8.813 -15.845 1.00 95.06 202 ALA A O 1
ATOM 1616 N N . THR A 1 203 ? 14.533 9.870 -13.935 1.00 93.69 203 THR A N 1
ATOM 1617 C CA . THR A 1 203 ? 15.541 10.931 -14.080 1.00 93.69 203 THR A CA 1
ATOM 1618 C C . THR A 1 203 ? 16.315 11.110 -12.779 1.00 93.69 203 THR A C 1
ATOM 1620 O O . THR A 1 203 ? 15.966 10.534 -11.750 1.00 93.69 203 THR A O 1
ATOM 1623 N N . GLU A 1 204 ? 17.354 11.947 -12.777 1.00 87.75 204 GLU A N 1
ATOM 1624 C CA . GLU A 1 204 ? 18.048 12.304 -11.531 1.00 87.75 204 GLU A CA 1
ATOM 1625 C C . GLU A 1 204 ? 17.106 12.973 -10.513 1.00 87.75 204 GLU A C 1
ATOM 1627 O O . GLU A 1 204 ? 17.251 12.785 -9.305 1.00 87.75 204 GLU A O 1
ATOM 1632 N N . GLN A 1 205 ? 16.118 13.740 -10.988 1.00 87.62 205 GLN A N 1
ATOM 1633 C CA . GLN A 1 205 ? 15.161 14.461 -10.143 1.00 87.62 205 GLN A CA 1
ATOM 1634 C C . GLN A 1 205 ? 13.978 13.585 -9.703 1.00 87.62 205 GLN A C 1
ATOM 1636 O O . GLN A 1 205 ? 13.381 13.835 -8.653 1.00 87.62 205 GLN A O 1
ATOM 1641 N N . LEU A 1 206 ? 13.647 12.554 -10.483 1.00 92.44 206 LEU A N 1
ATOM 1642 C CA . LEU A 1 206 ? 12.616 11.566 -10.181 1.00 92.44 206 LEU A CA 1
ATOM 1643 C C . LEU A 1 206 ? 13.163 10.158 -10.483 1.00 92.44 206 LEU A C 1
ATOM 1645 O O . LEU A 1 206 ? 12.827 9.577 -11.515 1.00 92.44 206 LEU A O 1
ATOM 1649 N N . PRO A 1 207 ? 14.044 9.620 -9.620 1.00 94.31 207 PRO A N 1
ATOM 1650 C CA . PRO A 1 207 ? 14.612 8.293 -9.824 1.00 94.31 207 PRO A CA 1
ATOM 1651 C C . PRO A 1 207 ? 13.562 7.212 -9.558 1.00 94.31 207 PRO A C 1
ATOM 1653 O O . PRO A 1 207 ? 12.450 7.504 -9.116 1.00 94.31 207 PRO A O 1
ATOM 1656 N N . MET A 1 208 ? 13.939 5.945 -9.743 1.00 96.12 208 MET A N 1
ATOM 1657 C CA . MET A 1 208 ? 13.072 4.828 -9.372 1.00 96.12 208 MET A CA 1
ATOM 1658 C C . MET A 1 208 ? 12.578 4.949 -7.917 1.00 96.12 208 MET A C 1
ATOM 1660 O O . MET A 1 208 ? 13.361 5.276 -7.012 1.00 96.12 208 MET A O 1
ATOM 1664 N N . PRO A 1 209 ? 11.282 4.692 -7.659 1.00 95.31 209 PRO A N 1
ATOM 1665 C CA . PRO A 1 209 ? 10.730 4.771 -6.315 1.00 95.31 209 PRO A CA 1
ATOM 1666 C C . PRO A 1 209 ? 11.411 3.754 -5.384 1.00 95.31 209 PRO A C 1
ATOM 1668 O O . PRO A 1 209 ? 11.530 2.584 -5.742 1.00 95.31 209 PRO A O 1
ATOM 1671 N N . PRO A 1 210 ? 11.803 4.147 -4.157 1.00 94.75 210 PRO A N 1
ATOM 1672 C CA . PRO A 1 210 ? 12.267 3.204 -3.141 1.00 94.75 210 PRO A CA 1
ATOM 1673 C C . PRO A 1 210 ? 11.248 2.091 -2.886 1.00 94.75 210 PRO A C 1
ATOM 1675 O O . PRO A 1 210 ? 10.046 2.318 -3.033 1.00 94.75 210 PRO A O 1
ATOM 1678 N N . LEU A 1 211 ? 11.713 0.930 -2.411 1.00 95.69 211 LEU A N 1
ATOM 1679 C CA . LEU A 1 211 ? 10.917 -0.303 -2.330 1.00 95.69 211 LEU A CA 1
ATOM 1680 C C . LEU A 1 211 ? 9.473 -0.095 -1.839 1.00 95.69 211 LEU A C 1
ATOM 1682 O O . LEU A 1 211 ? 8.530 -0.506 -2.505 1.00 95.69 211 LEU A O 1
ATOM 1686 N N . PHE A 1 212 ? 9.271 0.562 -0.692 1.00 95.94 212 PHE A N 1
ATOM 1687 C CA . PHE A 1 212 ? 7.921 0.735 -0.146 1.00 95.94 212 PHE A CA 1
ATOM 1688 C C . PHE A 1 212 ? 7.031 1.660 -0.998 1.00 95.94 212 PHE A C 1
ATOM 1690 O O . PHE A 1 212 ? 5.832 1.415 -1.101 1.00 95.94 212 PHE A O 1
ATOM 1697 N N . GLN A 1 213 ? 7.600 2.688 -1.640 1.00 97.31 213 GLN A N 1
ATOM 1698 C CA . GLN A 1 213 ? 6.863 3.535 -2.587 1.00 97.31 213 GLN A CA 1
ATOM 1699 C C . GLN A 1 213 ? 6.446 2.720 -3.811 1.00 97.31 213 GLN A C 1
ATOM 1701 O O . GLN A 1 213 ? 5.275 2.745 -4.174 1.00 97.31 213 GLN A O 1
ATOM 1706 N N . PHE A 1 214 ? 7.372 1.941 -4.383 1.00 98.38 214 PHE A N 1
ATOM 1707 C CA . PHE A 1 214 ? 7.079 1.081 -5.529 1.00 98.38 214 PHE A CA 1
ATOM 1708 C C . PHE A 1 214 ? 5.981 0.063 -5.203 1.00 98.38 214 PHE A C 1
ATOM 1710 O O . PHE A 1 214 ? 4.997 -0.025 -5.926 1.00 98.38 214 PHE A O 1
ATOM 1717 N N . LEU A 1 215 ? 6.090 -0.647 -4.073 1.00 98.62 215 LEU A N 1
ATOM 1718 C CA . LEU A 1 215 ? 5.074 -1.616 -3.646 1.00 98.62 215 LEU A CA 1
ATOM 1719 C C . LEU A 1 215 ? 3.715 -0.957 -3.369 1.00 98.62 215 LEU A C 1
ATOM 1721 O O . LEU A 1 215 ? 2.682 -1.557 -3.640 1.00 98.62 215 LEU A O 1
ATOM 1725 N N . THR A 1 216 ? 3.703 0.280 -2.865 1.00 98.56 216 THR A N 1
ATOM 1726 C CA . THR A 1 216 ? 2.458 1.042 -2.681 1.00 98.56 216 THR A CA 1
ATOM 1727 C C . THR A 1 216 ? 1.805 1.362 -4.026 1.00 98.56 216 THR A C 1
ATOM 1729 O O . THR A 1 216 ? 0.606 1.186 -4.178 1.00 98.56 216 THR A O 1
ATOM 1732 N N . ILE A 1 217 ? 2.582 1.804 -5.015 1.00 98.38 217 ILE A N 1
ATOM 1733 C CA . ILE A 1 217 ? 2.077 2.086 -6.367 1.00 98.38 217 ILE A CA 1
ATOM 1734 C C . ILE A 1 217 ? 1.566 0.802 -7.031 1.00 98.38 217 ILE A C 1
ATOM 1736 O O . ILE A 1 217 ? 0.483 0.789 -7.615 1.00 98.38 217 ILE A O 1
ATOM 1740 N N . LEU A 1 218 ? 2.322 -0.288 -6.884 1.00 98.81 218 LEU A N 1
ATOM 1741 C CA . LEU A 1 218 ? 1.970 -1.599 -7.411 1.00 98.81 218 LEU A CA 1
ATOM 1742 C C . LEU A 1 218 ? 0.657 -2.122 -6.812 1.00 98.81 218 LEU A C 1
ATOM 1744 O O . LEU A 1 218 ? -0.118 -2.739 -7.534 1.00 98.81 218 LEU A O 1
ATOM 1748 N N . SER A 1 219 ? 0.362 -1.846 -5.534 1.00 98.81 219 SER A N 1
ATOM 1749 C CA . SER A 1 219 ? -0.915 -2.264 -4.938 1.00 98.81 219 SER A CA 1
ATOM 1750 C C . SER A 1 219 ? -2.102 -1.588 -5.616 1.00 98.81 219 SER A C 1
ATOM 1752 O O . SER A 1 219 ? -3.071 -2.264 -5.951 1.00 98.81 219 SER A O 1
ATOM 1754 N N . PHE A 1 220 ? -2.005 -0.286 -5.908 1.00 98.56 220 PHE A N 1
ATOM 1755 C CA . PHE A 1 220 ? -3.048 0.419 -6.649 1.00 98.56 220 PHE A CA 1
ATOM 1756 C C . PHE A 1 220 ? -3.210 -0.146 -8.055 1.00 98.56 220 PHE A C 1
ATOM 1758 O O . PHE A 1 220 ? -4.336 -0.438 -8.439 1.00 98.56 220 PHE A O 1
ATOM 1765 N N . LYS A 1 221 ? -2.107 -0.385 -8.781 1.00 98.62 221 LYS A N 1
ATOM 1766 C CA . LYS A 1 221 ? -2.158 -1.022 -10.105 1.00 98.62 221 LYS A CA 1
ATOM 1767 C C . LYS A 1 221 ? -2.851 -2.383 -10.059 1.00 98.62 221 LYS A C 1
ATOM 1769 O O . LYS A 1 221 ? -3.703 -2.658 -10.899 1.00 98.62 221 LYS A O 1
ATOM 1774 N N . ILE A 1 222 ? -2.492 -3.222 -9.090 1.00 98.75 222 ILE A N 1
ATOM 1775 C CA . ILE A 1 222 ? -3.091 -4.545 -8.907 1.00 98.75 222 ILE A CA 1
ATOM 1776 C C . ILE A 1 222 ? -4.594 -4.406 -8.654 1.00 98.75 222 ILE A C 1
ATOM 1778 O O . ILE A 1 222 ? -5.386 -5.031 -9.349 1.00 98.75 222 ILE A O 1
ATOM 1782 N N . PHE A 1 223 ? -5.007 -3.577 -7.694 1.00 98.69 223 PHE A N 1
ATOM 1783 C CA . PHE A 1 223 ? -6.417 -3.479 -7.308 1.00 98.69 223 PHE A CA 1
ATOM 1784 C C . PHE A 1 223 ? -7.291 -2.851 -8.391 1.00 98.69 223 PHE A C 1
ATOM 1786 O O . PHE A 1 223 ? -8.433 -3.278 -8.558 1.00 98.69 223 PHE A O 1
ATOM 1793 N N . THR A 1 224 ? -6.772 -1.891 -9.160 1.00 97.94 224 THR A N 1
ATOM 1794 C CA . THR A 1 224 ? -7.507 -1.331 -10.300 1.00 97.94 224 THR A CA 1
ATOM 1795 C C . THR A 1 224 ? -7.596 -2.325 -11.457 1.00 97.94 224 THR A C 1
ATOM 1797 O O . THR A 1 224 ? -8.678 -2.491 -12.019 1.00 97.94 224 THR A O 1
ATOM 1800 N N . SER A 1 225 ? -6.513 -3.048 -11.769 1.00 97.81 225 SER A N 1
ATOM 1801 C CA . SER A 1 225 ? -6.501 -4.071 -12.832 1.00 97.81 225 SER A CA 1
ATOM 1802 C C . SER A 1 225 ? -7.420 -5.249 -12.498 1.00 97.81 225 SER A C 1
ATOM 1804 O O . SER A 1 225 ? -8.143 -5.750 -13.355 1.00 97.81 225 SER A O 1
ATOM 1806 N N . GLU A 1 226 ? -7.457 -5.641 -11.224 1.00 97.88 226 GLU A N 1
ATOM 1807 C CA . GLU A 1 226 ? -8.341 -6.685 -10.708 1.00 97.88 226 GLU A CA 1
ATOM 1808 C C . GLU A 1 226 ? -9.770 -6.202 -10.443 1.00 97.88 226 GLU A C 1
ATOM 1810 O O . GLU A 1 226 ? -10.606 -7.014 -10.063 1.00 97.88 226 GLU A O 1
ATOM 1815 N N . GLN A 1 227 ? -10.083 -4.920 -10.661 1.00 97.12 227 GLN A N 1
ATOM 1816 C CA . GLN A 1 227 ? -11.423 -4.354 -10.455 1.00 97.12 227 GLN A CA 1
ATOM 1817 C C . GLN A 1 227 ? -11.971 -4.647 -9.048 1.00 97.12 227 GLN A C 1
ATOM 1819 O O . GLN A 1 227 ? -13.103 -5.095 -8.878 1.00 97.12 227 GLN A O 1
ATOM 1824 N N . VAL A 1 228 ? -11.130 -4.444 -8.035 1.00 98.19 228 VAL A N 1
ATOM 1825 C CA . VAL A 1 228 ? -11.514 -4.554 -6.625 1.00 98.19 228 VAL A CA 1
ATOM 1826 C C . VAL A 1 228 ? -12.525 -3.458 -6.276 1.00 98.19 228 VAL A C 1
ATOM 1828 O O . VAL A 1 228 ? -12.307 -2.290 -6.594 1.00 98.19 228 VAL A O 1
ATOM 1831 N N . ASP A 1 229 ? -13.588 -3.814 -5.554 1.00 97.69 229 ASP A N 1
ATOM 1832 C CA . ASP A 1 229 ? -14.580 -2.850 -5.069 1.00 97.69 229 ASP A CA 1
ATOM 1833 C C . ASP A 1 229 ? -14.039 -2.070 -3.865 1.00 97.69 229 ASP A C 1
ATOM 1835 O O . ASP A 1 229 ? -14.108 -0.838 -3.813 1.00 97.69 229 ASP A O 1
ATOM 1839 N N . ALA A 1 230 ? -13.489 -2.799 -2.886 1.00 98.25 230 ALA A N 1
ATOM 1840 C CA . ALA A 1 230 ? -13.000 -2.251 -1.628 1.00 98.25 230 ALA A CA 1
ATOM 1841 C C . ALA A 1 230 ? -11.532 -2.616 -1.376 1.00 98.25 230 ALA A C 1
ATOM 1843 O O . ALA A 1 230 ? -11.177 -3.789 -1.239 1.00 98.25 230 ALA A O 1
ATOM 1844 N N . ALA A 1 231 ? -10.681 -1.597 -1.268 1.00 98.62 231 ALA A N 1
ATOM 1845 C CA . ALA A 1 231 ? -9.251 -1.754 -1.028 1.00 98.62 231 ALA A CA 1
ATOM 1846 C C . ALA A 1 231 ? -8.894 -1.328 0.402 1.00 98.62 231 ALA A C 1
ATOM 1848 O O . ALA A 1 231 ? -9.112 -0.183 0.796 1.00 98.62 231 ALA A O 1
ATOM 1849 N N . ILE A 1 232 ? -8.322 -2.238 1.187 1.00 98.75 232 ILE A N 1
ATOM 1850 C CA . ILE A 1 232 ? -7.888 -1.984 2.558 1.00 98.75 232 ILE A CA 1
ATOM 1851 C C . ILE A 1 232 ? -6.370 -1.813 2.565 1.00 98.75 232 ILE A C 1
ATOM 1853 O O . ILE A 1 232 ? -5.618 -2.747 2.285 1.00 98.75 232 ILE A O 1
ATOM 1857 N N . ILE A 1 233 ? -5.916 -0.605 2.882 1.00 98.75 233 ILE A N 1
ATOM 1858 C CA . ILE A 1 233 ? -4.525 -0.182 2.730 1.00 98.75 233 ILE A CA 1
ATOM 1859 C C . ILE A 1 233 ? -3.922 0.082 4.109 1.00 98.75 233 ILE A C 1
ATOM 1861 O O . ILE A 1 233 ? -4.332 1.001 4.821 1.00 98.75 233 ILE A O 1
ATOM 1865 N N . GLU A 1 234 ? -2.931 -0.718 4.492 1.00 98.69 234 GLU A N 1
ATOM 1866 C CA . GLU A 1 234 ? -2.134 -0.500 5.696 1.00 98.69 234 GLU A CA 1
ATOM 1867 C C . GLU A 1 234 ? -1.063 0.571 5.461 1.00 98.69 234 GLU A C 1
ATOM 1869 O O . GLU A 1 234 ? -0.260 0.488 4.532 1.00 98.69 234 GLU A O 1
ATOM 1874 N N . VAL A 1 235 ? -0.995 1.548 6.364 1.00 98.19 235 VAL A N 1
ATOM 1875 C CA . VAL A 1 235 ? 0.101 2.521 6.423 1.00 98.19 235 VAL A CA 1
ATOM 1876 C C . VAL A 1 235 ? 1.399 1.840 6.845 1.00 98.19 235 VAL A C 1
ATOM 1878 O O . VAL A 1 235 ? 1.429 1.140 7.860 1.00 98.19 235 VAL A O 1
ATOM 1881 N N . GLY A 1 236 ? 2.493 2.128 6.136 1.00 95.19 236 GLY A N 1
ATOM 1882 C CA . GLY A 1 236 ? 3.820 1.613 6.477 1.00 95.19 236 GLY A CA 1
ATOM 1883 C C . GLY A 1 236 ? 4.359 2.225 7.767 1.00 95.19 236 GLY A C 1
ATOM 1884 O O . GLY A 1 236 ? 4.521 1.538 8.777 1.00 95.19 236 GLY A O 1
ATOM 1885 N N . LEU A 1 237 ? 4.613 3.536 7.753 1.00 92.56 237 LEU A N 1
ATOM 1886 C CA . LEU A 1 237 ? 5.153 4.262 8.900 1.00 92.56 237 LEU A CA 1
ATOM 1887 C C . LEU A 1 237 ? 4.441 5.595 9.121 1.00 92.56 237 LEU A C 1
ATOM 1889 O O . LEU A 1 237 ? 4.396 6.467 8.257 1.00 92.56 237 LEU A O 1
ATOM 1893 N N . GLY A 1 238 ? 3.965 5.797 10.348 1.00 93.94 238 GLY A N 1
ATOM 1894 C CA . GLY A 1 238 ? 3.347 7.058 10.730 1.00 93.94 238 GLY A CA 1
ATOM 1895 C C . GLY A 1 238 ? 1.972 7.235 10.082 1.00 93.94 238 GLY A C 1
ATOM 1896 O O . GLY A 1 238 ? 1.021 6.627 10.560 1.00 93.94 238 GLY A O 1
ATOM 1897 N N . GLY A 1 239 ? 1.874 8.080 9.055 1.00 94.88 239 GLY A N 1
ATOM 1898 C CA . GLY A 1 239 ? 0.619 8.502 8.421 1.00 94.88 239 GLY A CA 1
ATOM 1899 C C . GLY A 1 239 ? 0.824 9.698 7.487 1.00 94.88 239 GLY A C 1
ATOM 1900 O O . GLY A 1 239 ? 0.858 9.508 6.280 1.00 94.88 239 GLY A O 1
ATOM 1901 N N . THR A 1 240 ? 1.057 10.899 8.032 1.00 94.56 240 THR A N 1
ATOM 1902 C CA . THR A 1 240 ? 1.204 12.167 7.287 1.00 94.56 240 THR A CA 1
ATOM 1903 C C . THR A 1 240 ? 2.125 12.054 6.073 1.00 94.56 240 THR A C 1
ATOM 1905 O O . THR A 1 240 ? 1.697 12.320 4.958 1.00 94.56 240 THR A O 1
ATOM 1908 N N . GLU A 1 241 ? 3.360 11.594 6.280 1.00 93.25 241 GLU A N 1
ATOM 1909 C CA . GLU A 1 241 ? 4.391 11.473 5.237 1.00 93.25 241 GLU A CA 1
ATOM 1910 C C . GLU A 1 241 ? 4.570 10.030 4.727 1.00 93.25 241 GLU A C 1
ATOM 1912 O O . GLU A 1 241 ? 5.621 9.673 4.171 1.00 93.25 241 GLU A O 1
ATOM 1917 N N . ASP A 1 242 ? 3.596 9.150 4.974 1.00 96.12 242 ASP A N 1
ATOM 1918 C CA . ASP A 1 242 ? 3.638 7.780 4.467 1.00 96.12 242 ASP A CA 1
ATOM 1919 C C . ASP A 1 242 ? 3.312 7.738 2.971 1.00 96.12 242 ASP A C 1
ATOM 1921 O O . ASP A 1 242 ? 2.494 8.509 2.483 1.00 96.12 242 ASP A O 1
ATOM 1925 N N . SER A 1 243 ? 3.919 6.807 2.233 1.00 96.81 243 SER A N 1
ATOM 1926 C CA . SER A 1 243 ? 3.694 6.681 0.784 1.00 96.81 243 SER A CA 1
ATOM 1927 C C . SER A 1 243 ? 2.226 6.399 0.452 1.00 96.81 243 SER A C 1
ATOM 1929 O O . SER A 1 243 ? 1.715 6.891 -0.550 1.00 96.81 243 SER A O 1
ATOM 1931 N N . THR A 1 244 ? 1.524 5.664 1.320 1.00 97.62 244 THR A N 1
ATOM 1932 C CA . THR A 1 244 ? 0.092 5.379 1.157 1.00 97.62 244 THR A CA 1
ATOM 1933 C C . THR A 1 244 ? -0.772 6.631 1.308 1.00 97.62 244 THR A C 1
ATOM 1935 O O . THR A 1 244 ? -1.873 6.677 0.775 1.00 97.62 244 THR A O 1
ATOM 1938 N N . ASN A 1 245 ? -0.274 7.704 1.933 1.00 97.06 245 ASN A N 1
ATOM 1939 C CA . ASN A 1 245 ? -1.014 8.961 2.073 1.00 97.06 245 ASN A CA 1
ATOM 1940 C C . ASN A 1 245 ? -1.124 9.773 0.767 1.00 97.06 245 ASN A C 1
ATOM 1942 O O . ASN A 1 245 ? -1.675 10.874 0.767 1.00 97.06 245 ASN A O 1
ATOM 1946 N N . ALA A 1 246 ? -0.654 9.208 -0.352 1.00 95.88 246 ALA A N 1
ATOM 1947 C CA . ALA A 1 246 ? -1.034 9.619 -1.702 1.00 95.88 246 ALA A CA 1
ATOM 1948 C C . ALA A 1 246 ? -2.535 9.409 -1.990 1.00 95.88 246 ALA A C 1
ATOM 1950 O O . ALA A 1 246 ? -3.073 10.036 -2.901 1.00 95.88 246 ALA A O 1
ATOM 1951 N N . ILE A 1 247 ? -3.218 8.571 -1.200 1.00 96.12 247 ILE A N 1
ATOM 1952 C CA . ILE A 1 247 ? -4.679 8.459 -1.195 1.00 96.12 247 ILE A CA 1
ATOM 1953 C C . ILE A 1 247 ? -5.272 9.818 -0.799 1.00 96.12 247 ILE A C 1
ATOM 1955 O O . ILE A 1 247 ? -5.060 10.306 0.316 1.00 96.12 247 ILE A O 1
ATOM 1959 N N . LYS A 1 248 ? -6.005 10.445 -1.722 1.00 93.12 248 LYS A N 1
ATOM 1960 C CA . LYS A 1 248 ? -6.620 11.766 -1.511 1.00 93.12 248 LYS A CA 1
ATOM 1961 C C . LYS A 1 248 ? -7.992 11.675 -0.849 1.00 93.12 248 LYS A C 1
ATOM 1963 O O . LYS A 1 248 ? -8.301 12.530 -0.031 1.00 93.12 248 LYS A O 1
ATOM 1968 N N . GLU A 1 249 ? -8.764 10.635 -1.163 1.00 93.12 249 GLU A N 1
ATOM 1969 C CA . GLU A 1 249 ? -10.168 10.489 -0.752 1.00 93.12 249 GLU A CA 1
ATOM 1970 C C . GLU A 1 249 ? -10.452 9.059 -0.242 1.00 93.12 249 GLU A C 1
ATOM 1972 O O . GLU A 1 249 ? -11.086 8.256 -0.927 1.00 93.12 249 GLU A O 1
ATOM 1977 N N . PRO A 1 250 ? -9.948 8.678 0.949 1.00 96.06 250 PRO A N 1
ATOM 1978 C CA . PRO A 1 250 ? -10.318 7.411 1.562 1.00 96.06 250 PRO A CA 1
ATOM 1979 C C . PRO A 1 250 ? -11.798 7.448 1.959 1.00 96.06 250 PRO A C 1
ATOM 1981 O O . PRO A 1 250 ? -12.286 8.438 2.496 1.00 96.06 250 PRO A O 1
ATOM 1984 N N . THR A 1 251 ? -12.513 6.345 1.745 1.00 96.88 251 THR A N 1
ATOM 1985 C CA . THR A 1 251 ? -13.907 6.197 2.192 1.00 96.88 251 THR A CA 1
ATOM 1986 C C . THR A 1 251 ? -13.991 6.121 3.719 1.00 96.88 251 THR A C 1
ATOM 1988 O O . THR A 1 251 ? -14.933 6.618 4.332 1.00 96.88 251 THR A O 1
ATOM 1991 N N . VAL A 1 252 ? -12.999 5.483 4.347 1.00 96.25 252 VAL A N 1
ATOM 1992 C CA . VAL A 1 252 ? -12.911 5.303 5.801 1.00 96.25 252 VAL A CA 1
ATOM 1993 C C . VAL A 1 252 ? -11.447 5.367 6.221 1.00 96.25 252 VAL A C 1
ATOM 1995 O O . VAL A 1 252 ? -10.591 4.756 5.579 1.00 96.25 252 VAL A O 1
ATOM 1998 N N . CYS A 1 253 ? -11.164 6.036 7.339 1.00 97.94 253 CYS A N 1
ATOM 1999 C CA . CYS A 1 253 ? -9.854 5.979 7.985 1.00 97.94 253 CYS A CA 1
ATOM 2000 C C . CYS A 1 253 ? -9.952 5.247 9.328 1.00 97.94 253 CYS A C 1
ATOM 2002 O O . CYS A 1 253 ? -10.801 5.554 10.167 1.00 97.94 253 CYS A O 1
ATOM 2004 N N . GLY A 1 254 ? -9.053 4.292 9.550 1.00 96.81 254 GLY A N 1
ATOM 2005 C CA . GLY A 1 254 ? -8.922 3.555 10.804 1.00 96.81 254 GLY A CA 1
ATOM 2006 C C . GLY A 1 254 ? -7.617 3.898 11.512 1.00 96.81 254 GLY A C 1
ATOM 2007 O O . GLY A 1 254 ? -6.550 3.848 10.904 1.00 96.81 254 GLY A O 1
ATOM 2008 N N . ILE A 1 255 ? -7.682 4.195 12.811 1.00 97.56 255 ILE A N 1
ATOM 2009 C CA . ILE A 1 255 ? -6.495 4.284 13.671 1.00 97.56 255 ILE A CA 1
ATOM 2010 C C . ILE A 1 255 ? -6.568 3.165 14.703 1.00 97.56 255 ILE A C 1
ATOM 2012 O O . ILE A 1 255 ? -7.462 3.140 15.551 1.00 97.56 255 ILE A O 1
ATOM 2016 N N . THR A 1 256 ? -5.625 2.227 14.634 1.00 96.75 256 THR A N 1
ATOM 2017 C CA . THR A 1 256 ? -5.498 1.160 15.630 1.00 96.75 256 THR A CA 1
ATOM 2018 C C . THR A 1 256 ? -4.783 1.666 16.889 1.00 96.75 256 THR A C 1
ATOM 2020 O O . THR A 1 256 ? -4.598 2.865 17.091 1.00 96.75 256 THR A O 1
ATOM 2023 N N . SER A 1 257 ? -4.378 0.751 17.775 1.00 94.69 257 SER A N 1
ATOM 2024 C CA . SER A 1 257 ? -3.695 1.112 19.021 1.00 94.69 257 SER A CA 1
ATOM 2025 C C . SER A 1 257 ? -2.488 2.033 18.799 1.00 94.69 257 SER A C 1
ATOM 2027 O O . SER A 1 257 ? -1.656 1.801 17.917 1.00 94.69 257 SER A O 1
ATOM 2029 N N . LEU A 1 258 ? -2.392 3.066 19.636 1.00 92.88 258 LEU A N 1
ATOM 2030 C CA . LEU A 1 258 ? -1.262 3.983 19.693 1.00 92.88 258 LEU A CA 1
ATOM 2031 C C . LEU A 1 258 ? -0.304 3.550 20.799 1.00 92.88 258 LEU A C 1
ATOM 2033 O O . LEU A 1 258 ? -0.718 3.108 21.869 1.00 92.88 258 LEU A O 1
ATOM 2037 N N . GLY A 1 259 ? 0.984 3.702 20.539 1.00 89.56 259 GLY A N 1
ATOM 2038 C CA . GLY A 1 259 ? 2.040 3.417 21.496 1.00 89.56 259 GLY A CA 1
ATOM 2039 C C . GLY A 1 259 ? 3.342 4.065 21.062 1.00 89.56 259 GLY A C 1
ATOM 2040 O O . GLY A 1 259 ? 3.481 4.450 19.899 1.00 89.56 259 GLY A O 1
ATOM 2041 N N . MET A 1 260 ? 4.272 4.169 22.010 1.00 91.81 260 MET A N 1
ATOM 2042 C CA . MET A 1 260 ? 5.617 4.680 21.768 1.00 91.81 260 MET A CA 1
ATOM 2043 C C . MET A 1 260 ? 6.364 3.720 20.843 1.00 91.81 260 MET A C 1
ATOM 2045 O O . MET A 1 260 ? 6.686 2.602 21.240 1.00 91.81 260 MET A O 1
ATOM 2049 N N . ASP A 1 261 ? 6.574 4.144 19.603 1.00 86.50 261 ASP A N 1
ATOM 2050 C CA . ASP A 1 261 ? 7.271 3.389 18.567 1.00 86.50 261 ASP A CA 1
ATOM 2051 C C . ASP A 1 261 ? 7.819 4.362 17.522 1.00 86.50 261 ASP A C 1
ATOM 2053 O O . ASP A 1 261 ? 7.224 5.418 17.292 1.00 86.50 261 ASP A O 1
ATOM 2057 N N . HIS A 1 262 ? 8.946 4.010 16.904 1.00 85.88 262 HIS A N 1
ATOM 2058 C CA . HIS A 1 262 ? 9.652 4.852 15.935 1.00 85.88 262 HIS A CA 1
ATOM 2059 C C . HIS A 1 262 ? 9.849 6.310 16.399 1.00 85.88 262 HIS A C 1
ATOM 2061 O O . HIS A 1 262 ? 9.692 7.240 15.607 1.00 85.88 262 HIS A O 1
ATOM 2067 N N . THR A 1 263 ? 10.190 6.528 17.674 1.00 87.62 263 THR A N 1
ATOM 2068 C CA . THR A 1 263 ? 10.297 7.874 18.273 1.00 87.62 263 THR A CA 1
ATOM 2069 C C . THR A 1 263 ? 11.348 8.750 17.591 1.00 87.62 263 THR A C 1
ATOM 2071 O O . THR A 1 263 ? 11.129 9.945 17.429 1.00 87.62 263 THR A O 1
ATOM 2074 N N . GLU A 1 264 ? 12.413 8.136 17.055 1.00 84.62 264 GLU A N 1
ATOM 2075 C CA . GLU A 1 264 ? 13.436 8.803 16.231 1.00 84.62 264 GLU A CA 1
ATOM 2076 C C . GLU A 1 264 ? 12.845 9.528 14.998 1.00 84.62 264 GLU A C 1
ATOM 2078 O O . GLU A 1 264 ? 13.457 10.458 14.479 1.00 84.62 264 GLU A O 1
ATOM 2083 N N . ILE A 1 265 ? 11.668 9.103 14.514 1.00 83.75 265 ILE A N 1
ATOM 2084 C CA . ILE A 1 265 ? 11.013 9.635 13.306 1.00 83.75 265 ILE A CA 1
ATOM 2085 C C . ILE A 1 265 ? 9.699 10.348 13.648 1.00 83.75 265 ILE A C 1
ATOM 2087 O O . ILE A 1 265 ? 9.392 11.391 13.077 1.00 83.75 265 ILE A O 1
ATOM 2091 N N . LEU A 1 266 ? 8.903 9.776 14.554 1.00 87.44 266 LEU A N 1
ATOM 2092 C CA . LEU A 1 266 ? 7.540 10.227 14.851 1.00 87.44 266 LEU A CA 1
ATOM 2093 C C . LEU A 1 266 ? 7.459 11.179 16.055 1.00 87.44 266 LEU A C 1
ATOM 2095 O O . LEU A 1 266 ? 6.393 11.741 16.306 1.00 87.44 266 LEU A O 1
ATOM 2099 N N . GLY A 1 267 ? 8.565 11.365 16.778 1.00 88.94 267 GLY A N 1
ATOM 2100 C CA . GLY A 1 267 ? 8.662 12.198 17.972 1.00 88.94 267 GLY A CA 1
ATOM 2101 C C . GLY A 1 267 ? 8.627 11.406 19.279 1.00 88.94 267 GLY A C 1
ATOM 2102 O O . GLY A 1 267 ? 8.253 10.233 19.333 1.00 88.94 267 GLY A O 1
ATOM 2103 N N . ASP A 1 268 ? 8.996 12.089 20.358 1.00 93.50 268 ASP A N 1
ATOM 2104 C CA . ASP A 1 268 ? 9.238 11.487 21.674 1.00 93.50 268 ASP A CA 1
ATOM 2105 C C . ASP A 1 268 ? 8.005 11.497 22.587 1.00 93.50 268 ASP A C 1
ATOM 2107 O O . ASP A 1 268 ? 8.071 11.100 23.751 1.00 93.50 268 ASP A O 1
ATOM 2111 N N . THR A 1 269 ? 6.852 11.929 22.073 1.00 94.44 269 THR A N 1
ATOM 2112 C CA . THR A 1 269 ? 5.591 11.968 22.822 1.00 94.44 269 THR A CA 1
ATOM 2113 C C . THR A 1 269 ? 4.469 11.242 22.092 1.00 94.44 269 THR A C 1
ATOM 2115 O O . THR A 1 269 ? 4.381 11.246 20.862 1.00 94.44 269 THR A O 1
ATOM 2118 N N . LEU A 1 270 ? 3.529 10.685 22.861 1.00 93.06 270 LEU A N 1
ATOM 2119 C CA . LEU A 1 270 ? 2.341 10.041 22.299 1.00 93.06 270 LEU A CA 1
ATOM 2120 C C . LEU A 1 270 ? 1.508 11.009 21.443 1.00 93.06 270 LEU A C 1
ATOM 2122 O O . LEU A 1 270 ? 0.932 10.590 20.445 1.00 93.06 270 LEU A O 1
ATOM 2126 N N . GLY A 1 271 ? 1.474 12.298 21.800 1.00 94.56 271 GLY A N 1
ATOM 2127 C CA . GLY A 1 271 ? 0.779 13.333 21.030 1.00 94.56 271 GLY A CA 1
ATOM 2128 C C . GLY A 1 271 ? 1.388 13.563 19.645 1.00 94.56 271 GLY A C 1
ATOM 2129 O O . GLY A 1 271 ? 0.649 13.665 18.669 1.00 94.56 271 GLY A O 1
ATOM 2130 N N . GLN A 1 272 ? 2.720 13.574 19.528 1.00 93.62 272 GLN A N 1
ATOM 2131 C CA . GLN A 1 272 ? 3.400 13.679 18.229 1.00 93.62 272 GLN A CA 1
ATOM 2132 C C . GLN A 1 272 ? 3.142 12.441 17.360 1.00 93.62 272 GLN A C 1
ATOM 2134 O O . GLN A 1 272 ? 2.759 12.570 16.197 1.00 93.62 272 GLN A O 1
ATOM 2139 N N . ILE A 1 273 ? 3.233 11.246 17.951 1.00 93.38 273 ILE A N 1
ATOM 2140 C CA . ILE A 1 273 ? 2.930 9.979 17.269 1.00 93.38 273 ILE A CA 1
ATOM 2141 C C . ILE A 1 273 ? 1.471 9.949 16.790 1.00 93.38 273 ILE A C 1
ATOM 2143 O O . ILE A 1 273 ? 1.195 9.550 15.656 1.00 93.38 273 ILE A O 1
ATOM 2147 N N . ALA A 1 274 ? 0.535 10.372 17.644 1.00 95.19 274 ALA A N 1
ATOM 2148 C CA . ALA A 1 274 ? -0.882 10.462 17.313 1.00 95.19 274 ALA A CA 1
ATOM 2149 C C . ALA A 1 274 ? -1.122 11.448 16.166 1.00 95.19 274 ALA A C 1
ATOM 2151 O O . ALA A 1 274 ? -1.822 11.101 15.220 1.00 95.19 274 ALA A O 1
ATOM 2152 N N . SER A 1 275 ? -0.496 12.627 16.214 1.00 95.25 275 SER A N 1
ATOM 2153 C CA . SER A 1 275 ? -0.583 13.646 15.164 1.00 95.25 275 SER A CA 1
ATOM 2154 C C . SER A 1 275 ? -0.109 13.108 13.812 1.00 95.25 275 SER A C 1
ATOM 2156 O O . SER A 1 275 ? -0.827 13.195 12.818 1.00 95.25 275 SER A O 1
ATOM 2158 N N . HIS A 1 276 ? 1.046 12.436 13.780 1.00 94.88 276 HIS A N 1
ATOM 2159 C CA . HIS A 1 276 ? 1.563 11.865 12.540 1.00 94.88 276 HIS A CA 1
ATOM 2160 C C . HIS A 1 276 ? 0.661 10.749 11.987 1.00 94.88 276 HIS A C 1
ATOM 2162 O O . HIS A 1 276 ? 0.552 10.582 10.776 1.00 94.88 276 HIS A O 1
ATOM 2168 N N . LYS A 1 277 ? 0.009 9.956 12.843 1.00 95.88 277 LYS A N 1
ATOM 2169 C CA . LYS A 1 277 ? -0.928 8.906 12.404 1.00 95.88 277 LYS A CA 1
ATOM 2170 C C . LYS A 1 277 ? -2.266 9.483 11.950 1.00 95.88 277 LYS A C 1
ATOM 2172 O O . LYS A 1 277 ? -2.809 9.016 10.958 1.00 95.88 277 LYS A O 1
ATOM 2177 N N . ALA A 1 278 ? -2.756 10.520 12.624 1.00 96.25 278 ALA A N 1
ATOM 2178 C CA . ALA A 1 278 ? -3.964 11.251 12.251 1.00 96.25 278 ALA A CA 1
ATOM 2179 C C . ALA A 1 278 ? -3.834 11.972 10.899 1.00 96.25 278 ALA A C 1
ATOM 2181 O O . ALA A 1 278 ? -4.846 12.302 10.294 1.00 96.25 278 ALA A O 1
ATOM 2182 N N . GLY A 1 279 ? -2.617 12.160 10.377 1.00 95.88 279 GLY A N 1
ATOM 2183 C CA . GLY A 1 279 ? -2.387 12.751 9.056 1.00 95.88 279 GLY A CA 1
ATOM 2184 C C . GLY A 1 279 ? -2.947 11.967 7.863 1.00 95.88 279 GLY A C 1
ATOM 2185 O O . GLY A 1 279 ? -2.880 12.468 6.742 1.00 95.88 279 GLY A O 1
ATOM 2186 N N . ILE A 1 280 ? -3.493 10.762 8.072 1.00 96.88 280 ILE A N 1
ATOM 2187 C CA . ILE A 1 280 ? -4.277 10.063 7.041 1.00 96.88 280 ILE A CA 1
ATOM 2188 C C . ILE A 1 280 ? -5.723 10.560 6.943 1.00 96.88 280 ILE A C 1
ATOM 2190 O O . ILE A 1 280 ? -6.421 10.232 5.987 1.00 96.88 280 ILE A O 1
ATOM 2194 N N . PHE A 1 281 ? -6.205 11.322 7.927 1.00 95.75 281 PHE A N 1
ATOM 2195 C CA . PHE A 1 281 ? -7.532 11.919 7.862 1.00 95.75 281 PHE A CA 1
ATOM 2196 C C . PHE A 1 281 ? -7.563 13.005 6.793 1.00 95.75 281 PHE A C 1
ATOM 2198 O O . PHE A 1 281 ? -6.652 13.826 6.691 1.00 95.75 281 PHE A O 1
ATOM 2205 N N . LYS A 1 282 ? -8.638 13.003 6.008 1.00 88.56 282 LYS A N 1
ATOM 2206 C CA . LYS A 1 282 ? -8.947 14.031 5.019 1.00 88.56 282 LYS A CA 1
ATOM 2207 C C . LYS A 1 282 ? -10.175 14.760 5.557 1.00 88.56 282 LYS A C 1
ATOM 2209 O O . LYS A 1 282 ? -11.214 14.128 5.750 1.00 88.56 282 LYS A O 1
ATOM 2214 N N . ILE A 1 283 ? -9.980 16.017 5.950 1.00 63.84 283 ILE A N 1
ATOM 2215 C CA . ILE A 1 283 ? -10.978 16.884 6.596 1.00 63.84 283 ILE A CA 1
ATOM 2216 C C . ILE A 1 283 ? -11.321 18.004 5.626 1.00 63.84 283 ILE A C 1
ATOM 2218 O O . ILE A 1 283 ? -10.360 18.542 5.028 1.00 63.84 283 ILE A O 1
#

Solvent-accessible surface area (backbone atoms only — not comparable to full-atom values): 17543 Å² total; per-residue (Å²): 137,79,86,50,76,49,76,50,84,52,102,74,39,50,37,48,38,58,57,91,77,81,94,76,89,82,82,90,78,90,78,86,88,82,84,85,81,85,85,80,87,76,82,89,77,91,78,90,81,83,79,87,81,77,90,77,88,77,82,61,82,74,67,72,65,67,79,73,79,82,82,85,90,78,84,90,74,82,79,86,68,63,90,76,37,69,68,52,52,51,53,54,50,57,69,27,57,75,83,76,56,93,88,64,73,74,95,63,78,62,63,56,61,51,47,52,50,54,35,54,76,71,62,40,67,68,55,56,71,68,39,43,27,36,40,29,20,48,64,47,59,34,61,63,48,44,52,52,54,44,53,53,43,39,74,71,70,44,47,28,25,37,38,45,76,82,58,91,89,48,76,44,66,20,37,25,49,74,89,36,60,51,54,67,67,65,47,44,55,44,47,51,56,52,47,52,61,44,60,75,66,42,39,96,92,49,54,74,58,46,41,70,48,41,53,50,54,46,46,53,51,44,34,52,75,67,63,30,47,36,35,31,39,46,49,85,57,56,18,50,87,19,66,64,48,60,61,77,74,54,53,26,44,33,48,38,41,81,63,94,61,65,36,97,79,42,38,94,42,67,67,42,40,47,52,34,29,54,43,61,63,78,129

Foldseek 3Di:
DDWDWDWDDDPQATETETDDDDDDDDDDDDDDDDDDDDDDDDDDDDDPDPPPDDDDDDDDPVVVPPPPPDDDDDDDDDDPDDCLDPVNLVVVLVVLADPDDPPDDDPAPDLLVLLVVLCVLLVLPVLLVQAQEEEEAEDPCRVVVLLVVLVVVVVVVFWEWEADDDDDPDRQVRIDTSNHRDDPVLLSVLSCSSVVSQCVPADPNRHPHRNQLSSLSSNSSSCSVVVGHYYYYYFDDQAQSTSNLNPQRHSYYYYYYFDDDPCVPQNDDSVSSVVSNCNSDHD

Sequence (283 aa):
MRMIANFSMYPNTVMIGVSHSNRSHFKSTQFPAYTTFDNVILPAYTNINNVIGRRFVHKTSSEVLLERGSNVVSNGQLPNFPSSSYEAAMEKLSSLITRQRRGEKPPLPNKLGRMSMYLKILGLEEDMNRLKIIHVAGTKGKGSTCIFCEAILRECGFRTGVFTSPHLIDVRERFRIDGIDISEDKFLECFWDCWNQLEEKATEQLPMPPLFQFLTILSFKIFTSEQVDAAIIEVGLGGTEDSTNAIKEPTVCGITSLGMDHTEILGDTLGQIASHKAGIFKI

Radius of gyration: 22.74 Å; Cα contacts (8 Å, |Δi|>4): 368; chains: 1; bounding box: 66×55×55 Å

InterPro domains:
  IPR001645 Folylpolyglutamate synthetase [PTHR11136] (82-282)
  IPR001645 Folylpolyglutamate synthetase [TIGR01499] (112-282)
  IPR036565 Mur-like, catalytic domain superfamily [G3DSA:3.40.1190.10] (80-283)
  IPR036565 Mur-like, catalytic domain superfamily [SSF53623] (108-282)